Protein AF-A0A7W1KFV0-F1 (afdb_monomer)

Mean predicted aligned error: 4.57 Å

Solvent-accessible surface area (backbone atoms only — not comparable to full-atom values): 12773 Å² total; per-residue (Å²): 132,58,78,68,58,55,56,50,50,41,71,69,62,68,47,49,67,79,61,57,70,54,29,58,52,18,32,40,39,38,34,25,39,32,82,87,32,45,61,68,61,22,51,53,50,40,34,71,77,36,58,81,49,36,38,70,39,50,28,40,26,46,50,79,77,56,94,90,61,50,75,66,72,55,35,35,69,43,59,59,68,60,53,49,52,38,55,78,66,47,59,37,58,44,63,46,75,44,96,82,79,30,37,39,32,36,44,58,86,39,50,43,58,86,28,35,19,33,37,80,43,66,47,91,50,48,69,65,56,68,72,46,61,49,57,39,77,44,39,34,37,37,26,45,78,40,54,65,59,51,46,58,50,42,74,77,64,48,88,42,76,66,53,42,53,52,41,51,51,45,28,45,46,17,41,55,54,44,73,74,36,91,75,49,42,38,37,41,35,83,42,54,69,57,30,35,52,33,52,54,33,44,75,70,77,36,77,38,97,53,28,69,59,20,46,51,43,40,51,54,34,42,51,54,52,53,54,50,51,59,51,62,56,61,79,74,109

Sequence (237 aa):
MGKLGQQEDLVLYEPPQSILEALPKVRLRALVGPSGSGKSTIIDILQKKWPTKYAQVVGDTTRRPRKGEVDGATYNFRAEEEMIHDLHARRFLQVVPGSMGNFYATRPEQYPANKFAIMAIQARVMEKFQKLRFKDIKWLLIVPCSDKDWLRWQESNAQSVQDRKEREAEAIDSYARSLSNPNTYYILNDTPENAARRIVQVDSNRRPDNEILAKQTAICNLEALKARLALTHRDNE

Foldseek 3Di:
DDLVVLVVLLVPQDADVVLLVCQLLFAEEEEAAFDVLCQLVLLVVLCVVCVQAEFEFAKEKCDDDFPPDDAPSRYHNDHPVVVVVCSVVRQFNHKAQDPVRMIMTTGSVSTDSRHHHYHYDQLVCVVVVVPRNHNHYAAEYRFEPALVVVVVVCVVGQPDPVSSVVSLVSRLSRLVSLLVDPRYAFFYPPDSNLSSVQVVCVVVVHHRPCRVVSNVRSVNSNVVSVVVVVVVVVVVD

Nearest PDB structures (foldseek):
  1z6g-assembly1_A  TM=7.716E-01  e=4.834E-11  Plasmodium falciparum 3D7
  7s5e-assembly3_E  TM=8.233E-01  e=1.707E-10  Stenotrophomonas maltophilia K279a
  7s5e-assembly3_G  TM=8.131E-01  e=1.763E-09  Stenotrophomonas maltophilia K279a
  2f3t-assembly1_B  TM=6.616E-01  e=1.707E-10  Escherichia coli
  3ney-assembly2_B  TM=6.597E-01  e=3.013E-10  Homo sapiens

Secondary structure (DSSP, 8-state):
--HHHHHHHHHH----HHHHTTGGG-EEEEEES-TTSSHHHHHHHHHHH-TTTEEE--EEESSPPPTT--BTTTEEE--HHHHHHHHHTT--SEEEE-TTS-EEEE-GGGS-SSSEEEEE--GGGHHHHHHS--SEEEEEEEEES-HHHHHHHHHHH--SHHHHHHHHHHHHHHHHHHHH-TTEEEEEESSHHHHHHHHHHHHTTPPPTTHHHHHHHHHHHHHHHHHHHHHHHHTT-

Radius of gyration: 17.9 Å; Cα contacts (8 Å, |Δi|>4): 382; chains: 1; bounding box: 48×33×47 Å

pLDDT: mean 91.67, std 9.0, range [43.28, 98.5]

Structure (mmCIF, N/CA/C/O backbone):
data_AF-A0A7W1KFV0-F1
#
_entry.id   AF-A0A7W1KFV0-F1
#
loop_
_atom_site.group_PDB
_atom_site.id
_atom_site.type_symbol
_atom_site.label_atom_id
_atom_site.label_alt_id
_atom_site.label_comp_id
_atom_site.label_asym_id
_atom_site.label_entity_id
_atom_site.label_seq_id
_atom_site.pdbx_PDB_ins_code
_atom_site.Cartn_x
_atom_site.Cartn_y
_atom_site.Cartn_z
_atom_site.occupancy
_atom_site.B_iso_or_equiv
_atom_site.auth_seq_id
_atom_site.auth_comp_id
_atom_site.auth_asym_id
_atom_site.auth_atom_id
_atom_site.pdbx_PDB_model_num
ATOM 1 N N . MET A 1 1 ? 25.159 -4.102 -20.753 1.00 48.59 1 MET A N 1
ATOM 2 C CA . MET A 1 1 ? 25.021 -2.964 -19.818 1.00 48.59 1 MET A CA 1
ATOM 3 C C . MET A 1 1 ? 25.378 -3.441 -18.421 1.00 48.59 1 MET A C 1
ATOM 5 O O . MET A 1 1 ? 24.904 -4.499 -18.034 1.00 48.59 1 MET A O 1
ATOM 9 N N . GLY A 1 2 ? 26.268 -2.742 -17.711 1.00 57.59 2 GLY A N 1
ATOM 10 C CA . GLY A 1 2 ? 26.613 -3.081 -16.322 1.00 57.59 2 GLY A CA 1
ATOM 11 C C . GLY A 1 2 ? 25.516 -2.675 -15.328 1.00 57.59 2 GLY A C 1
ATOM 12 O O . GLY A 1 2 ? 24.599 -1.940 -15.692 1.00 57.59 2 GLY A O 1
ATOM 13 N N . LYS A 1 3 ? 25.646 -3.105 -14.063 1.00 61.84 3 LYS A N 1
ATOM 14 C CA . LYS A 1 3 ? 24.686 -2.815 -12.975 1.00 61.84 3 LYS A CA 1
ATOM 15 C C . LYS A 1 3 ? 24.407 -1.319 -12.753 1.00 61.84 3 LYS A C 1
ATOM 17 O O . LYS A 1 3 ? 23.300 -0.975 -12.361 1.00 61.84 3 LYS A O 1
ATOM 22 N N . LEU A 1 4 ? 25.375 -0.432 -13.025 1.00 59.06 4 LEU A N 1
ATOM 23 C CA . LEU A 1 4 ? 25.174 1.022 -12.909 1.00 59.06 4 LEU A CA 1
ATOM 24 C C . LEU A 1 4 ? 24.150 1.558 -13.922 1.00 59.06 4 LEU A C 1
ATOM 26 O O . LEU A 1 4 ? 23.249 2.291 -13.534 1.00 59.06 4 LEU A O 1
ATOM 30 N N . GLY A 1 5 ? 24.246 1.148 -15.193 1.00 64.31 5 GLY A N 1
ATOM 31 C CA . GLY A 1 5 ? 23.322 1.611 -16.239 1.00 64.31 5 GLY A CA 1
ATOM 32 C C . GLY A 1 5 ? 21.884 1.155 -15.985 1.00 64.31 5 GLY A C 1
ATOM 33 O O . GLY A 1 5 ? 20.950 1.926 -16.151 1.00 64.31 5 GLY A O 1
ATOM 34 N N . GLN A 1 6 ? 21.712 -0.059 -15.453 1.00 70.19 6 GLN A N 1
ATOM 35 C CA . GLN A 1 6 ? 20.396 -0.558 -15.042 1.00 70.19 6 GLN A CA 1
ATOM 36 C C . GLN A 1 6 ? 19.777 0.298 -13.930 1.00 70.19 6 GLN A C 1
ATOM 38 O O . GLN A 1 6 ? 18.573 0.536 -13.925 1.00 70.19 6 GLN A O 1
ATOM 43 N N . GLN A 1 7 ? 20.579 0.770 -12.973 1.00 74.94 7 GLN A N 1
ATOM 44 C CA . GLN A 1 7 ? 20.076 1.576 -11.864 1.00 74.94 7 GLN A CA 1
ATOM 45 C C . GLN A 1 7 ? 19.624 2.969 -12.324 1.00 74.94 7 GLN A C 1
ATOM 47 O O . GLN A 1 7 ? 18.603 3.465 -11.845 1.00 74.94 7 GLN A O 1
ATOM 52 N N . GLU A 1 8 ? 20.340 3.564 -13.281 1.00 82.00 8 GLU A N 1
ATOM 53 C CA . GLU A 1 8 ? 19.931 4.807 -13.942 1.00 82.00 8 GLU A CA 1
ATOM 54 C C . GLU A 1 8 ? 18.631 4.620 -14.733 1.00 82.00 8 GLU A C 1
ATOM 56 O O . GLU A 1 8 ? 17.698 5.404 -14.550 1.00 82.00 8 GLU A O 1
ATOM 61 N N . ASP A 1 9 ? 18.512 3.541 -15.513 1.00 85.25 9 ASP A N 1
ATOM 62 C CA . ASP A 1 9 ? 17.305 3.237 -16.295 1.00 85.25 9 ASP A CA 1
ATOM 63 C C . ASP A 1 9 ? 16.051 3.128 -15.409 1.00 85.25 9 ASP A C 1
ATOM 65 O O . ASP A 1 9 ? 14.981 3.624 -15.766 1.00 85.25 9 ASP A O 1
ATOM 69 N N . LEU A 1 10 ? 16.164 2.530 -14.216 1.00 85.62 10 LEU A N 1
ATOM 70 C CA . LEU A 1 10 ? 15.049 2.431 -13.263 1.00 85.62 10 LEU A CA 1
ATOM 71 C C . LEU A 1 10 ? 14.603 3.801 -12.725 1.00 85.62 10 LEU A C 1
ATOM 73 O O . LEU A 1 10 ? 13.412 4.012 -12.471 1.00 85.62 10 LEU A O 1
ATOM 77 N N . VAL A 1 11 ? 15.549 4.715 -12.500 1.00 84.00 11 VAL A N 1
ATOM 78 C CA . VAL A 1 11 ? 15.282 6.057 -11.957 1.00 84.00 11 VAL A CA 1
ATOM 79 C C . VAL A 1 11 ? 14.692 6.965 -13.031 1.00 84.00 11 VAL A C 1
ATOM 81 O O . VAL A 1 11 ? 13.728 7.684 -12.759 1.00 84.00 11 VAL A O 1
ATOM 84 N N . LEU A 1 12 ? 15.236 6.888 -14.245 1.00 88.38 12 LEU A N 1
ATOM 85 C CA . LEU A 1 12 ? 14.837 7.686 -15.403 1.00 88.38 12 LEU A CA 1
ATOM 86 C C . LEU A 1 12 ? 13.616 7.121 -16.137 1.00 88.38 12 LEU A C 1
ATOM 88 O O . LEU A 1 12 ? 13.142 7.730 -17.093 1.00 88.38 12 LEU A O 1
ATOM 92 N N . TYR A 1 13 ? 13.092 5.970 -15.707 1.00 91.50 13 TYR A N 1
ATOM 93 C CA . TYR A 1 13 ? 11.951 5.343 -16.358 1.00 91.50 13 TYR A CA 1
ATOM 94 C C . TYR A 1 13 ? 10.718 6.257 -16.385 1.00 91.50 13 TYR A C 1
ATOM 96 O O . TYR A 1 13 ? 10.123 6.569 -15.340 1.00 91.50 13 TYR A O 1
ATOM 104 N N . GLU A 1 14 ? 10.274 6.561 -17.604 1.00 91.25 14 GLU A N 1
ATOM 105 C CA . GLU A 1 14 ? 9.012 7.226 -17.900 1.00 91.25 14 GLU A CA 1
ATOM 106 C C . GLU A 1 14 ? 8.101 6.305 -18.727 1.00 91.25 14 GLU A C 1
ATOM 108 O O . GLU A 1 14 ? 8.522 5.785 -19.770 1.00 91.25 14 GLU A O 1
ATOM 113 N N . PRO A 1 15 ? 6.848 6.083 -18.288 1.00 93.06 15 PRO A N 1
ATOM 114 C CA . PRO A 1 15 ? 5.895 5.309 -19.066 1.00 93.06 15 PRO A CA 1
ATOM 115 C C . PRO A 1 15 ? 5.531 6.043 -20.372 1.00 93.06 15 PRO A C 1
ATOM 117 O O . PRO A 1 15 ? 5.484 7.275 -20.400 1.00 93.06 15 PRO A O 1
ATOM 120 N N . PRO A 1 16 ? 5.206 5.314 -21.452 1.00 94.62 16 PRO A N 1
ATOM 121 C CA . PRO A 1 16 ? 4.674 5.894 -22.679 1.00 94.62 16 PRO A CA 1
ATOM 122 C C . PRO A 1 16 ? 3.421 6.739 -22.425 1.00 94.62 16 PRO A C 1
ATOM 124 O O . PRO A 1 16 ? 2.577 6.391 -21.595 1.00 94.62 16 PRO A O 1
ATOM 127 N N . GLN A 1 17 ? 3.244 7.798 -23.216 1.00 93.69 17 GLN A N 1
ATOM 128 C CA . GLN A 1 17 ? 2.082 8.686 -23.116 1.00 93.69 17 GLN A CA 1
ATOM 129 C C . GLN A 1 17 ? 0.745 7.933 -23.241 1.00 93.69 17 GLN A C 1
ATOM 131 O O . GLN A 1 17 ? -0.195 8.229 -22.507 1.00 93.69 17 GLN A O 1
ATOM 136 N N . SER A 1 18 ? 0.680 6.902 -24.087 1.00 92.94 18 SER A N 1
ATOM 137 C CA . SER A 1 18 ? -0.508 6.050 -24.251 1.00 92.94 18 SER A CA 1
ATOM 138 C C . SER A 1 18 ? -0.938 5.344 -22.958 1.00 92.94 18 SER A C 1
ATOM 140 O O . SER A 1 18 ? -2.130 5.155 -22.723 1.00 92.94 18 SER A O 1
ATOM 142 N N . ILE A 1 19 ? 0.012 4.987 -22.086 1.00 93.38 19 ILE A N 1
ATOM 143 C CA . ILE A 1 19 ? -0.278 4.433 -20.758 1.00 93.38 19 ILE A CA 1
ATOM 144 C C . ILE A 1 19 ? -0.818 5.530 -19.829 1.00 93.38 19 ILE A C 1
ATOM 146 O O . ILE A 1 19 ? -1.778 5.306 -19.087 1.00 93.38 19 ILE A O 1
ATOM 150 N N . LEU A 1 20 ? -0.239 6.731 -19.889 1.00 93.88 20 LEU A N 1
ATOM 151 C CA . LEU A 1 20 ? -0.645 7.866 -19.056 1.00 93.88 20 LEU A CA 1
ATOM 152 C C . LEU A 1 20 ? -2.055 8.379 -19.388 1.00 93.88 20 LEU A C 1
ATOM 154 O O . LEU A 1 20 ? -2.781 8.800 -18.487 1.00 93.88 20 LEU A O 1
ATOM 158 N N . GLU A 1 21 ? -2.476 8.300 -20.650 1.00 93.75 21 GLU A N 1
ATOM 159 C CA . GLU A 1 21 ? -3.799 8.735 -21.125 1.00 93.75 21 GLU A CA 1
ATOM 160 C C . GLU A 1 21 ? -4.973 7.933 -20.541 1.00 93.75 21 GLU A C 1
ATOM 162 O O . GLU A 1 21 ? -6.108 8.417 -20.517 1.00 93.75 21 GLU A O 1
ATOM 167 N N . ALA A 1 22 ? -4.723 6.730 -20.018 1.00 91.69 22 ALA A N 1
ATOM 168 C CA . ALA A 1 22 ? -5.745 5.928 -19.349 1.00 91.69 22 ALA A CA 1
ATOM 169 C C . ALA A 1 22 ? -6.015 6.386 -17.901 1.00 91.69 22 ALA A C 1
ATOM 171 O O . ALA A 1 22 ? -7.134 6.232 -17.396 1.00 91.69 22 ALA A O 1
ATOM 172 N N . LEU A 1 23 ? -5.021 6.982 -17.230 1.00 95.06 23 LEU A N 1
ATOM 173 C CA . LEU A 1 23 ? -5.079 7.317 -15.801 1.00 95.06 23 LEU A CA 1
ATOM 174 C C . LEU A 1 23 ? -6.190 8.305 -15.410 1.00 95.06 23 LEU A C 1
ATOM 176 O O . LEU A 1 23 ? -6.788 8.095 -14.350 1.00 95.06 23 LEU A O 1
ATOM 180 N N . PRO A 1 24 ? -6.576 9.299 -16.238 1.00 96.94 24 PRO A N 1
ATOM 181 C CA . PRO A 1 24 ? -7.699 10.188 -15.932 1.00 96.94 24 PRO A CA 1
ATOM 182 C C . PRO A 1 24 ? -9.054 9.483 -15.762 1.00 96.94 24 PRO A C 1
ATOM 184 O O . PRO A 1 24 ? -10.029 10.108 -15.343 1.00 96.94 24 PRO A O 1
ATOM 187 N N . LYS A 1 25 ? -9.147 8.182 -16.074 1.00 95.69 25 LYS A N 1
ATOM 188 C CA . LYS A 1 25 ? -10.333 7.343 -15.833 1.00 95.69 25 LYS A CA 1
ATOM 189 C C . LYS A 1 25 ? -10.196 6.447 -14.595 1.00 95.69 25 LYS A C 1
ATOM 191 O O . LYS A 1 25 ? -11.194 5.894 -14.138 1.00 95.69 25 LYS A O 1
ATOM 196 N N . VAL A 1 26 ? -8.995 6.319 -14.036 1.00 97.44 26 VAL A N 1
ATOM 197 C CA . VAL A 1 26 ? -8.657 5.392 -12.949 1.00 97.44 26 VAL A CA 1
ATOM 198 C C . VAL A 1 26 ? -8.796 6.067 -11.590 1.00 97.44 26 VAL A C 1
ATOM 200 O O . VAL A 1 26 ? -8.292 7.168 -11.371 1.00 97.44 26 VAL A O 1
ATOM 203 N N . ARG A 1 27 ? -9.433 5.369 -10.645 1.00 97.94 27 ARG A N 1
ATOM 204 C CA . ARG A 1 27 ? -9.515 5.775 -9.236 1.00 97.94 27 ARG A CA 1
ATOM 205 C C . ARG A 1 27 ? -8.636 4.852 -8.396 1.00 97.94 27 ARG A C 1
ATOM 207 O O . ARG A 1 27 ? -8.904 3.653 -8.343 1.00 97.94 27 ARG A O 1
ATOM 214 N N . LEU A 1 28 ? -7.615 5.403 -7.748 1.00 97.81 28 LEU A N 1
ATOM 215 C CA . LEU A 1 28 ? -6.614 4.668 -6.979 1.00 97.81 28 LEU A CA 1
ATOM 216 C C . LEU A 1 28 ? -6.852 4.799 -5.468 1.00 97.81 28 LEU A C 1
ATOM 218 O O . LEU A 1 28 ? -7.128 5.884 -4.946 1.00 97.81 28 LEU A O 1
ATOM 222 N N . ARG A 1 29 ? -6.723 3.678 -4.761 1.00 98.25 29 ARG A N 1
ATOM 223 C CA . ARG A 1 29 ? -6.695 3.547 -3.301 1.00 98.25 29 ARG A CA 1
ATOM 224 C C . ARG A 1 29 ? -5.327 3.028 -2.898 1.00 98.25 29 ARG A C 1
ATOM 226 O O . ARG A 1 29 ? -5.033 1.842 -3.026 1.00 98.25 29 ARG A O 1
ATOM 233 N N . ALA A 1 30 ? -4.483 3.952 -2.465 1.00 97.50 30 ALA A N 1
ATOM 234 C CA . ALA A 1 30 ? -3.100 3.688 -2.121 1.00 97.50 30 ALA A CA 1
ATOM 235 C C . ALA A 1 30 ? -2.982 3.456 -0.614 1.00 97.50 30 ALA A C 1
ATOM 237 O O . ALA A 1 30 ? -3.041 4.404 0.170 1.00 97.50 30 ALA A O 1
ATOM 238 N N . LEU A 1 31 ? -2.831 2.196 -0.210 1.00 98.25 31 LEU A N 1
ATOM 239 C CA . LEU A 1 31 ? -2.631 1.817 1.183 1.00 98.25 31 LEU A CA 1
ATOM 240 C C . LEU A 1 31 ? -1.156 1.985 1.538 1.00 98.25 31 LEU A C 1
ATOM 242 O O . LEU A 1 31 ? -0.293 1.291 1.005 1.00 98.25 31 LEU A O 1
ATOM 246 N N . VAL A 1 32 ? -0.881 2.886 2.469 1.00 97.50 32 VAL A N 1
ATOM 247 C CA . VAL A 1 32 ? 0.455 3.192 2.990 1.00 97.50 32 VAL A CA 1
ATOM 248 C C . VAL A 1 32 ? 0.516 2.736 4.445 1.00 97.50 32 VAL A C 1
ATOM 250 O O . VAL A 1 32 ? -0.511 2.601 5.103 1.00 97.50 32 VAL A O 1
ATOM 253 N N . GLY A 1 33 ? 1.700 2.448 4.970 1.00 95.94 33 GLY A N 1
ATOM 254 C CA . GLY A 1 33 ? 1.878 2.086 6.375 1.00 95.94 33 GLY A CA 1
ATOM 255 C C . GLY A 1 33 ? 2.941 1.013 6.560 1.00 95.94 33 GLY A C 1
ATOM 256 O O . GLY A 1 33 ? 3.383 0.424 5.572 1.00 95.94 33 GLY A O 1
ATOM 257 N N . PRO A 1 34 ? 3.308 0.698 7.809 1.00 93.81 34 PRO A N 1
ATOM 258 C CA . PRO A 1 34 ? 4.338 -0.291 8.108 1.00 93.81 34 PRO A CA 1
ATOM 259 C C . PR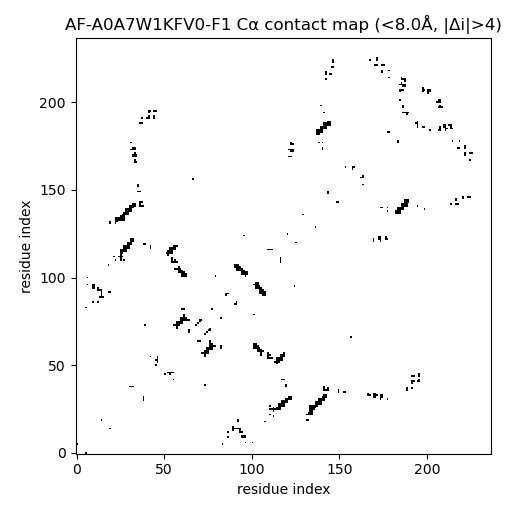O A 1 34 ? 4.070 -1.662 7.474 1.00 93.81 34 PRO A C 1
ATOM 261 O O . PRO A 1 34 ? 2.924 -2.115 7.373 1.00 93.81 34 PRO A O 1
ATOM 264 N N . SER A 1 35 ? 5.122 -2.374 7.075 1.00 89.25 35 SER A N 1
ATOM 265 C CA . SER A 1 35 ? 5.043 -3.819 6.820 1.00 89.25 35 SER A CA 1
ATOM 266 C C . SER A 1 35 ? 4.359 -4.529 7.996 1.00 89.25 35 SER A C 1
ATOM 268 O O . SER A 1 35 ? 4.733 -4.283 9.131 1.00 89.25 35 SER A O 1
ATOM 270 N N . GLY A 1 36 ? 3.361 -5.384 7.760 1.00 89.12 36 GLY A N 1
ATOM 271 C CA . GLY A 1 36 ? 2.622 -6.040 8.852 1.00 89.12 36 GLY A CA 1
ATOM 272 C C . GLY A 1 36 ? 1.474 -5.227 9.462 1.00 89.12 36 GLY A C 1
ATOM 273 O O . GLY A 1 36 ? 0.775 -5.735 10.327 1.00 89.12 36 GLY A O 1
ATOM 274 N N . SER A 1 37 ? 1.187 -4.012 8.976 1.00 93.94 37 SER A N 1
ATOM 275 C CA . SER A 1 37 ? 0.031 -3.227 9.448 1.00 93.94 37 SER A CA 1
ATOM 276 C C . SER A 1 37 ? -1.341 -3.767 9.012 1.00 93.94 37 SER A C 1
ATOM 278 O O . SER A 1 37 ? -2.359 -3.184 9.369 1.00 93.94 37 SER A O 1
ATOM 280 N N . GLY A 1 38 ? -1.394 -4.863 8.243 1.00 93.69 38 GLY A N 1
ATOM 281 C CA . GLY A 1 38 ? -2.634 -5.501 7.775 1.00 93.69 38 GLY A CA 1
ATOM 282 C C . GLY A 1 38 ? -3.104 -5.100 6.372 1.00 93.69 38 GLY A C 1
ATOM 283 O O . GLY A 1 38 ? -4.177 -5.524 5.956 1.00 93.69 38 GLY A O 1
ATOM 284 N N . LYS A 1 39 ? -2.309 -4.329 5.611 1.00 95.62 39 LYS A N 1
ATOM 285 C CA . LYS A 1 39 ? -2.667 -3.848 4.257 1.00 95.62 39 LYS A CA 1
ATOM 286 C C . LYS A 1 39 ? -3.187 -4.958 3.332 1.00 95.62 39 LYS A C 1
ATOM 288 O O . LYS A 1 39 ? -4.280 -4.822 2.797 1.00 95.62 39 LYS A O 1
ATOM 293 N N . SER A 1 40 ? -2.440 -6.054 3.169 1.00 93.38 40 SER A N 1
ATOM 294 C CA . SER A 1 40 ? -2.832 -7.160 2.278 1.00 93.38 40 SER A CA 1
ATOM 295 C C . SER A 1 40 ? -4.117 -7.850 2.739 1.00 93.38 40 SER A C 1
ATOM 297 O O . SER A 1 40 ? -4.991 -8.117 1.923 1.00 93.38 40 SER A O 1
ATOM 299 N N . THR A 1 41 ? -4.280 -8.062 4.048 1.00 95.38 41 THR A N 1
ATOM 30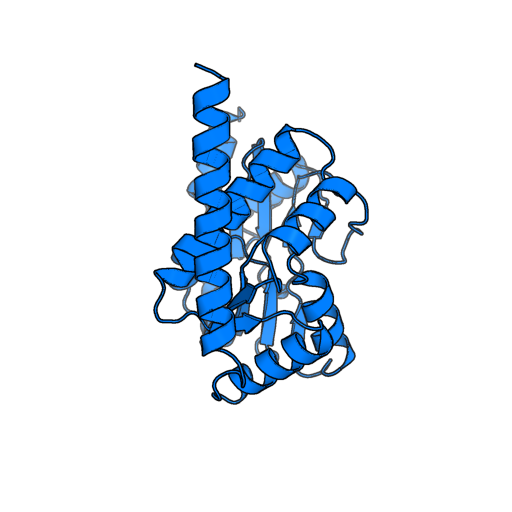0 C CA . THR A 1 41 ? -5.507 -8.631 4.627 1.00 95.38 41 THR A CA 1
ATOM 301 C C . THR A 1 41 ? -6.722 -7.744 4.357 1.00 95.38 41 THR A C 1
ATOM 303 O O . THR A 1 41 ? -7.780 -8.231 3.975 1.00 95.38 41 THR A O 1
ATOM 306 N N . ILE A 1 42 ? -6.575 -6.426 4.509 1.00 98.00 42 ILE A N 1
ATOM 307 C CA . ILE A 1 42 ? -7.650 -5.466 4.238 1.00 98.00 42 ILE A CA 1
ATOM 308 C C . ILE A 1 42 ? -8.020 -5.465 2.747 1.00 98.00 42 ILE A C 1
ATOM 310 O O . ILE A 1 42 ? -9.204 -5.434 2.417 1.00 98.00 42 ILE A O 1
ATOM 314 N N . ILE A 1 43 ? -7.029 -5.526 1.850 1.00 97.69 43 ILE A N 1
ATOM 315 C CA . ILE A 1 43 ? -7.258 -5.626 0.400 1.00 97.69 43 ILE A CA 1
ATOM 316 C C . ILE A 1 43 ? -8.049 -6.894 0.063 1.00 97.69 43 ILE A C 1
ATOM 318 O O . ILE A 1 43 ? -9.067 -6.800 -0.624 1.00 97.69 43 ILE A O 1
ATOM 322 N N . ASP A 1 44 ? -7.642 -8.044 0.602 1.00 96.44 44 ASP A N 1
ATOM 323 C CA . ASP A 1 44 ? -8.330 -9.324 0.406 1.00 96.44 44 ASP A CA 1
ATOM 324 C C . ASP A 1 44 ? -9.794 -9.262 0.881 1.00 96.44 44 ASP A C 1
ATOM 326 O O . ASP A 1 44 ? -10.715 -9.645 0.155 1.00 96.44 44 ASP A O 1
ATOM 330 N N . ILE A 1 45 ? -10.047 -8.676 2.058 1.00 98.25 45 ILE A N 1
ATOM 331 C CA . ILE A 1 45 ? -11.410 -8.461 2.569 1.00 98.25 45 ILE A CA 1
ATOM 332 C C . ILE A 1 45 ? -12.225 -7.569 1.629 1.00 98.25 45 ILE A C 1
ATOM 334 O O . ILE A 1 45 ? -13.386 -7.879 1.344 1.00 98.25 45 ILE A O 1
ATOM 338 N N . LEU A 1 46 ? -11.649 -6.463 1.150 1.00 98.31 46 LEU A N 1
ATOM 339 C CA . LEU A 1 46 ? -12.335 -5.533 0.251 1.00 98.31 46 LEU A CA 1
ATOM 340 C C . LEU A 1 46 ? -12.710 -6.207 -1.072 1.00 98.31 46 LEU A C 1
ATOM 342 O O . LEU A 1 46 ? -13.837 -6.041 -1.544 1.00 98.31 46 LEU A O 1
ATOM 346 N N . GLN A 1 47 ? -11.806 -7.006 -1.641 1.00 96.88 47 GLN A N 1
ATOM 347 C CA . GLN A 1 47 ? -12.071 -7.756 -2.866 1.00 96.88 47 GLN A CA 1
ATOM 348 C C . GLN A 1 47 ? -13.125 -8.843 -2.668 1.00 96.88 47 GLN A C 1
ATOM 350 O O . GLN A 1 47 ? -14.017 -8.972 -3.502 1.00 96.88 47 GLN A O 1
ATOM 355 N N . LYS A 1 48 ? -13.073 -9.591 -1.561 1.00 97.38 48 LYS A N 1
ATOM 356 C CA . LYS A 1 48 ? -14.053 -10.646 -1.268 1.00 97.38 48 LYS A CA 1
ATOM 357 C C . LYS A 1 48 ? -15.448 -10.089 -0.996 1.00 97.38 48 LYS A C 1
ATOM 359 O O . LYS A 1 48 ? -16.430 -10.628 -1.496 1.00 97.38 48 LYS A O 1
ATOM 364 N N . LYS A 1 49 ? -15.556 -9.006 -0.218 1.00 98.06 49 LYS A N 1
ATOM 365 C CA . LYS A 1 49 ? -16.855 -8.419 0.157 1.00 98.06 49 LYS A CA 1
ATOM 366 C C . LYS A 1 49 ? -17.461 -7.534 -0.928 1.00 98.06 49 LYS A C 1
ATOM 368 O O . LYS A 1 49 ? -18.682 -7.464 -1.036 1.00 98.06 49 LYS A O 1
ATOM 373 N N . TRP A 1 50 ? -16.635 -6.857 -1.725 1.00 97.50 50 TRP A N 1
ATOM 374 C CA . TRP A 1 50 ? -17.094 -5.966 -2.793 1.00 97.50 50 TRP A CA 1
ATOM 375 C C . TRP A 1 50 ? -16.336 -6.216 -4.112 1.00 97.50 50 TRP A C 1
ATOM 377 O O . TRP A 1 50 ? -15.689 -5.303 -4.640 1.00 97.50 50 TRP A O 1
ATOM 387 N N . PRO A 1 51 ? -16.456 -7.423 -4.705 1.00 96.94 51 PRO A N 1
ATOM 388 C CA . PRO A 1 51 ? -15.683 -7.836 -5.885 1.00 96.94 51 PRO A CA 1
ATOM 389 C C . PRO A 1 51 ? -15.979 -7.001 -7.136 1.00 96.94 51 PRO A C 1
ATOM 391 O O . PRO A 1 51 ? -15.152 -6.895 -8.045 1.00 96.94 51 PRO A O 1
ATOM 394 N N . THR A 1 52 ? -17.152 -6.369 -7.199 1.00 97.06 52 THR A N 1
ATOM 395 C CA . THR A 1 52 ? -17.532 -5.454 -8.283 1.00 97.06 52 THR A CA 1
ATOM 396 C C . THR A 1 52 ? -16.981 -4.041 -8.093 1.00 97.06 52 THR A C 1
ATOM 398 O O . THR A 1 52 ? -16.948 -3.288 -9.061 1.00 97.06 52 THR A O 1
ATOM 401 N N . LYS A 1 53 ? -16.520 -3.676 -6.885 1.00 97.75 53 LYS A N 1
ATOM 402 C CA . LYS A 1 53 ? -16.008 -2.332 -6.566 1.00 97.75 53 LYS A CA 1
ATOM 403 C C . LYS A 1 53 ? -14.491 -2.243 -6.566 1.00 97.75 53 LYS A C 1
ATOM 405 O O . LYS A 1 53 ? -13.983 -1.210 -6.986 1.00 97.75 53 LYS A O 1
ATOM 410 N N . TYR A 1 54 ? -13.783 -3.276 -6.114 1.00 98.38 54 TYR A N 1
ATOM 411 C CA . TYR A 1 54 ? -12.324 -3.245 -5.979 1.00 98.38 54 TYR A CA 1
ATOM 412 C C . TYR A 1 54 ? -11.636 -4.196 -6.951 1.00 98.38 54 TYR A C 1
ATOM 414 O O . TYR A 1 54 ? -12.114 -5.297 -7.226 1.00 98.38 54 TYR A O 1
ATOM 422 N N . ALA A 1 55 ? -10.485 -3.762 -7.448 1.00 97.69 55 ALA A N 1
ATOM 423 C CA . ALA A 1 55 ? -9.522 -4.598 -8.142 1.00 97.69 55 ALA A CA 1
ATOM 424 C C . ALA A 1 55 ? -8.151 -4.326 -7.539 1.00 97.69 55 ALA A C 1
ATOM 426 O O . ALA A 1 55 ? -7.687 -3.185 -7.546 1.00 97.69 55 ALA A O 1
ATOM 427 N N . GLN A 1 56 ? -7.532 -5.359 -6.981 1.00 97.38 56 GLN A N 1
ATOM 428 C CA . GLN A 1 56 ? -6.171 -5.245 -6.504 1.00 97.38 56 GLN A CA 1
ATOM 429 C C . GLN A 1 56 ? -5.231 -5.038 -7.689 1.00 97.38 56 GLN A C 1
ATOM 431 O O . GLN A 1 56 ? -5.314 -5.765 -8.676 1.00 97.38 56 GLN A O 1
ATOM 436 N N . VAL A 1 57 ? -4.335 -4.062 -7.569 1.00 97.25 57 VAL A N 1
ATOM 437 C CA . VAL A 1 57 ? -3.195 -3.937 -8.478 1.00 97.25 57 VAL A CA 1
ATOM 438 C C . VAL A 1 57 ? -2.154 -4.951 -8.020 1.00 97.25 57 VAL A C 1
ATOM 440 O O . VAL A 1 57 ? -1.601 -4.813 -6.924 1.00 97.25 57 VAL A O 1
ATOM 443 N N . VAL A 1 58 ? -1.895 -5.968 -8.836 1.00 95.81 58 VAL A N 1
ATOM 444 C CA . VAL A 1 58 ? -0.788 -6.900 -8.603 1.00 95.81 58 VAL A CA 1
ATOM 445 C C . VAL A 1 58 ? 0.471 -6.287 -9.211 1.00 95.81 58 VAL A C 1
ATOM 447 O O . VAL A 1 58 ? 0.481 -5.893 -10.376 1.00 95.81 58 VAL A O 1
ATOM 450 N N . GLY A 1 59 ? 1.515 -6.117 -8.400 1.00 95.69 59 GLY A N 1
ATOM 451 C CA . GLY A 1 59 ? 2.796 -5.593 -8.878 1.00 95.69 59 GLY A CA 1
ATOM 452 C C . GLY A 1 59 ? 3.695 -6.695 -9.430 1.00 95.69 59 GLY A C 1
ATOM 453 O O . GLY A 1 59 ? 3.470 -7.867 -9.172 1.00 95.69 59 GLY A O 1
ATOM 454 N N . ASP A 1 60 ? 4.775 -6.320 -10.098 1.00 96.56 60 ASP A N 1
ATOM 455 C CA . ASP A 1 60 ? 5.879 -7.220 -10.422 1.00 96.56 60 ASP A CA 1
ATOM 456 C C . ASP A 1 60 ? 7.092 -6.855 -9.553 1.00 96.56 60 ASP A C 1
ATOM 458 O O . ASP A 1 60 ? 7.324 -5.678 -9.252 1.00 96.56 60 ASP A O 1
ATOM 462 N N . THR A 1 61 ? 7.892 -7.838 -9.142 1.00 95.25 61 THR A N 1
ATOM 463 C CA . THR A 1 61 ? 9.165 -7.578 -8.461 1.00 95.25 61 THR A CA 1
ATOM 464 C C . THR A 1 61 ? 10.222 -8.626 -8.771 1.00 95.25 61 THR A C 1
ATOM 466 O O . THR A 1 61 ? 9.908 -9.798 -8.948 1.00 95.25 61 THR A O 1
ATOM 469 N N . THR A 1 62 ? 11.486 -8.200 -8.774 1.00 94.94 62 THR A N 1
ATOM 470 C CA . THR A 1 62 ? 12.656 -9.093 -8.854 1.00 94.94 62 THR A CA 1
ATOM 471 C C . THR A 1 62 ? 13.139 -9.571 -7.482 1.00 94.94 62 THR A C 1
ATOM 473 O O . THR A 1 62 ? 14.060 -10.380 -7.378 1.00 94.94 62 THR A O 1
ATOM 476 N N . ARG A 1 63 ? 12.537 -9.073 -6.389 1.00 92.00 63 ARG A N 1
ATOM 477 C CA . ARG A 1 63 ? 12.840 -9.558 -5.036 1.00 92.00 63 ARG A CA 1
ATOM 478 C C . ARG A 1 63 ? 12.371 -11.005 -4.910 1.00 92.00 63 ARG A C 1
ATOM 480 O O . ARG A 1 63 ? 11.314 -11.355 -5.411 1.00 92.00 63 ARG A O 1
ATOM 487 N N . ARG A 1 64 ? 13.083 -11.824 -4.139 1.00 90.38 64 ARG A N 1
ATOM 488 C CA . ARG A 1 64 ? 12.566 -13.138 -3.726 1.00 90.38 64 ARG A CA 1
ATOM 489 C C . ARG A 1 64 ? 11.340 -12.991 -2.808 1.00 90.38 64 ARG A C 1
ATOM 491 O O . ARG A 1 64 ? 11.328 -12.064 -1.990 1.00 90.38 64 ARG A O 1
ATOM 498 N N . PRO A 1 65 ? 10.350 -13.896 -2.875 1.00 90.50 65 PRO A N 1
ATOM 499 C CA . PRO A 1 65 ? 9.217 -13.885 -1.952 1.00 90.50 65 PRO A CA 1
ATOM 500 C C . PRO A 1 65 ? 9.685 -14.003 -0.495 1.00 90.50 65 PRO A C 1
ATOM 502 O O . PRO A 1 65 ? 10.579 -14.787 -0.171 1.00 90.50 65 PRO A O 1
ATOM 505 N N . ARG A 1 66 ? 9.081 -13.210 0.396 1.00 85.94 66 ARG A N 1
ATOM 506 C CA . ARG A 1 66 ? 9.215 -13.359 1.854 1.00 85.94 66 ARG A CA 1
ATOM 507 C C . ARG A 1 66 ? 8.388 -14.557 2.317 1.00 85.94 66 ARG A C 1
ATOM 509 O O . ARG A 1 66 ? 7.476 -15.009 1.625 1.00 85.94 66 ARG A O 1
ATOM 516 N N . LYS A 1 67 ? 8.671 -15.053 3.524 1.00 82.88 67 LYS A N 1
ATOM 517 C CA . LYS A 1 67 ? 7.903 -16.149 4.136 1.00 82.88 67 LYS A CA 1
ATOM 518 C C . LYS A 1 67 ? 6.401 -15.819 4.144 1.00 82.88 67 LYS A C 1
ATOM 520 O O . LYS A 1 67 ? 5.999 -14.805 4.706 1.00 82.88 67 LYS A O 1
ATOM 525 N N . GLY A 1 68 ? 5.595 -16.690 3.537 1.00 83.75 68 GLY A N 1
ATOM 526 C CA . GLY A 1 68 ? 4.138 -16.547 3.452 1.00 83.75 68 GLY A CA 1
ATOM 527 C C . GLY A 1 68 ? 3.625 -15.690 2.288 1.00 83.75 68 GLY A C 1
ATOM 528 O O . GLY A 1 68 ? 2.414 -15.630 2.096 1.00 83.75 68 GLY A O 1
ATOM 529 N N . GLU A 1 69 ? 4.498 -15.051 1.499 1.00 86.88 69 GLU A N 1
ATOM 530 C CA . GLU A 1 69 ? 4.083 -14.436 0.233 1.00 86.88 69 GLU A CA 1
ATOM 531 C C . GLU A 1 69 ? 3.823 -15.528 -0.816 1.00 86.88 69 GLU A C 1
ATOM 533 O O . GLU A 1 69 ? 4.577 -16.495 -0.926 1.00 86.88 69 GLU A O 1
ATOM 538 N N . VAL A 1 70 ? 2.749 -15.358 -1.587 1.00 91.31 70 VAL A N 1
ATOM 539 C CA . VAL A 1 70 ? 2.349 -16.260 -2.674 1.00 91.31 70 VAL A CA 1
ATOM 540 C C . VAL A 1 70 ? 2.455 -15.501 -3.992 1.00 91.31 70 VAL A C 1
ATOM 542 O O . VAL A 1 70 ? 2.034 -14.343 -4.074 1.00 91.31 70 VAL A O 1
ATOM 545 N N . ASP A 1 71 ? 3.031 -16.146 -5.005 1.00 95.12 71 ASP A N 1
ATOM 546 C CA . ASP A 1 71 ? 3.157 -15.579 -6.347 1.00 95.12 71 ASP A CA 1
ATOM 547 C C . ASP A 1 71 ? 1.780 -15.268 -6.953 1.00 95.12 71 ASP A C 1
ATOM 549 O O . ASP A 1 71 ? 0.822 -16.022 -6.775 1.00 95.12 71 ASP A O 1
ATOM 553 N N . GLY A 1 72 ? 1.658 -14.104 -7.589 1.00 91.44 72 GLY A N 1
ATOM 554 C CA . GLY A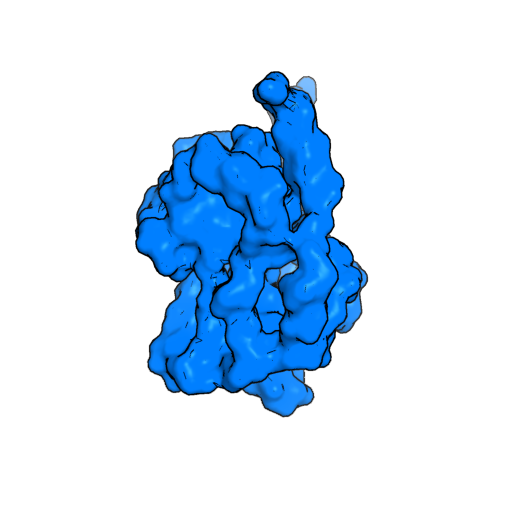 1 72 ? 0.404 -13.597 -8.153 1.00 91.44 72 GLY A CA 1
ATOM 555 C C . GLY A 1 72 ? -0.607 -13.058 -7.133 1.00 91.44 72 GLY A C 1
ATOM 556 O O . GLY A 1 72 ? -1.602 -12.454 -7.530 1.00 91.44 72 GLY A O 1
ATOM 557 N N . ALA A 1 73 ? -0.371 -13.208 -5.823 1.00 89.88 73 ALA A N 1
ATOM 558 C CA . ALA A 1 73 ? -1.308 -12.725 -4.805 1.00 89.88 73 ALA A CA 1
ATOM 559 C C . ALA A 1 73 ? -1.180 -11.217 -4.545 1.00 89.88 73 ALA A C 1
ATOM 561 O O . ALA A 1 73 ? -2.172 -10.503 -4.473 1.00 89.88 73 ALA A O 1
ATOM 562 N N . THR A 1 74 ? 0.040 -10.709 -4.356 1.00 89.75 74 THR A N 1
ATOM 563 C CA . THR A 1 74 ? 0.320 -9.257 -4.232 1.00 89.75 74 THR A CA 1
ATOM 564 C C . THR A 1 74 ? 1.385 -8.808 -5.216 1.00 89.75 74 THR A C 1
ATOM 566 O O . THR A 1 74 ? 1.298 -7.704 -5.758 1.00 89.75 74 THR A O 1
ATOM 569 N N . TYR A 1 75 ? 2.352 -9.686 -5.470 1.00 94.56 75 TYR A N 1
ATOM 570 C CA . TYR A 1 75 ? 3.374 -9.501 -6.477 1.00 94.56 75 TYR A CA 1
ATOM 571 C C . TYR A 1 75 ? 3.496 -10.754 -7.340 1.00 94.56 75 TYR A C 1
ATOM 573 O O . TYR A 1 75 ? 3.350 -11.861 -6.822 1.00 94.56 75 TYR A O 1
ATOM 581 N N . ASN A 1 76 ? 3.815 -10.563 -8.615 1.00 96.81 76 ASN A N 1
ATOM 582 C CA . ASN A 1 76 ? 4.464 -11.572 -9.435 1.00 96.81 76 ASN A CA 1
ATOM 583 C C . ASN A 1 76 ? 5.975 -11.485 -9.172 1.00 96.81 76 ASN A C 1
ATOM 585 O O . ASN A 1 76 ? 6.586 -10.424 -9.355 1.00 96.81 76 ASN A O 1
ATOM 589 N N . PHE A 1 77 ? 6.578 -12.578 -8.720 1.00 96.44 77 PHE A N 1
ATOM 590 C CA . PHE A 1 77 ? 8.007 -12.682 -8.442 1.00 96.44 77 PHE A CA 1
ATOM 591 C C . PHE A 1 77 ? 8.726 -13.150 -9.704 1.00 96.44 77 PHE A C 1
ATOM 593 O O . PHE A 1 77 ? 8.729 -14.332 -10.038 1.00 96.44 77 PHE A O 1
ATOM 600 N N . ARG A 1 78 ? 9.314 -12.201 -10.435 1.00 96.38 78 ARG A N 1
ATOM 601 C CA . ARG A 1 78 ? 9.823 -12.418 -11.793 1.00 96.38 78 ARG A CA 1
ATOM 602 C C . ARG A 1 78 ? 11.343 -12.408 -11.847 1.00 96.38 78 ARG A C 1
ATOM 604 O O . ARG A 1 78 ? 11.999 -11.745 -11.044 1.00 96.38 78 ARG A O 1
ATOM 611 N N . ALA A 1 79 ? 11.889 -13.118 -12.831 1.00 95.19 79 ALA A N 1
ATOM 612 C CA . ALA A 1 79 ? 13.313 -13.068 -13.133 1.00 95.19 79 ALA A CA 1
ATOM 613 C C . ALA A 1 79 ? 13.739 -11.638 -13.506 1.00 95.19 79 ALA A C 1
ATOM 615 O O . ALA A 1 79 ? 12.983 -10.882 -14.128 1.00 95.19 79 ALA A O 1
ATOM 616 N N . GLU A 1 80 ? 14.953 -11.261 -13.110 1.00 93.62 80 GLU A N 1
ATOM 617 C CA . GLU A 1 80 ? 15.471 -9.910 -13.320 1.00 93.62 80 GLU A CA 1
ATOM 618 C C . GLU A 1 80 ? 15.608 -9.589 -14.810 1.00 93.62 80 GLU A C 1
ATOM 620 O O . GLU A 1 80 ? 15.227 -8.506 -15.249 1.00 93.62 80 GLU A O 1
ATOM 625 N N . GLU A 1 81 ? 16.043 -10.564 -15.603 1.00 93.75 81 GLU A N 1
ATOM 626 C CA . GLU A 1 81 ? 16.239 -10.444 -17.044 1.00 93.75 81 GLU A CA 1
ATOM 627 C C . GLU A 1 81 ? 14.925 -10.133 -17.772 1.00 93.75 81 GLU A C 1
ATOM 629 O O . GLU A 1 81 ? 14.881 -9.258 -18.640 1.00 93.75 81 GLU A O 1
ATOM 634 N N . GLU A 1 82 ? 13.829 -10.792 -17.386 1.00 95.12 82 GLU A N 1
ATOM 635 C CA . GLU A 1 82 ? 12.505 -10.533 -17.958 1.00 95.12 82 GLU A CA 1
ATOM 636 C C . GLU A 1 82 ? 11.979 -9.145 -17.586 1.00 95.12 82 GLU A C 1
ATOM 638 O O . GLU A 1 82 ? 11.381 -8.447 -18.409 1.00 95.12 82 GLU A O 1
ATOM 643 N N . MET A 1 83 ? 12.197 -8.737 -16.336 1.00 95.62 83 MET A N 1
ATOM 644 C CA . MET A 1 83 ? 11.779 -7.427 -15.854 1.00 95.62 83 MET A CA 1
ATOM 645 C C . MET A 1 83 ? 12.568 -6.305 -16.533 1.00 95.62 83 MET A C 1
ATOM 647 O O . MET A 1 83 ? 11.986 -5.277 -16.871 1.00 95.62 83 MET A O 1
ATOM 651 N N . ILE A 1 84 ? 13.863 -6.503 -16.789 1.00 94.75 84 ILE A N 1
ATOM 652 C CA . ILE A 1 84 ? 14.699 -5.566 -17.551 1.00 94.75 84 ILE A CA 1
ATOM 653 C C . ILE A 1 84 ? 14.255 -5.506 -19.015 1.00 94.75 84 ILE A C 1
ATOM 655 O O . ILE A 1 84 ? 14.157 -4.422 -19.588 1.00 94.75 84 ILE A O 1
ATOM 659 N N . HIS A 1 85 ? 13.936 -6.647 -19.627 1.00 95.31 85 HIS A N 1
ATOM 660 C CA . HIS A 1 85 ? 13.385 -6.660 -20.979 1.00 95.31 85 HIS A CA 1
ATOM 661 C C . HIS A 1 85 ? 12.093 -5.824 -21.064 1.00 95.31 85 HIS A C 1
ATOM 663 O O . HIS A 1 85 ? 11.945 -4.983 -21.953 1.00 95.31 85 HIS A O 1
ATOM 669 N N . ASP A 1 86 ? 11.174 -5.996 -20.110 1.00 96.38 86 ASP A N 1
ATOM 670 C CA . ASP A 1 86 ? 9.926 -5.228 -20.050 1.00 96.38 86 ASP A CA 1
ATOM 671 C C . ASP A 1 86 ? 10.139 -3.740 -19.723 1.00 96.38 86 ASP A C 1
ATOM 673 O O . ASP A 1 86 ? 9.393 -2.890 -20.224 1.00 96.38 86 ASP A O 1
ATOM 677 N N . LEU A 1 87 ? 11.171 -3.422 -18.934 1.00 95.88 87 LEU A N 1
ATOM 678 C CA . LEU A 1 87 ? 11.619 -2.058 -18.651 1.00 95.88 87 LEU A CA 1
ATOM 679 C C . LEU A 1 87 ? 12.047 -1.358 -19.945 1.00 95.88 87 LEU A C 1
ATOM 681 O O . LEU A 1 87 ? 11.521 -0.295 -20.272 1.00 95.88 87 LEU A O 1
ATOM 685 N N . HIS A 1 88 ? 12.944 -1.973 -20.720 1.00 94.75 88 HIS A N 1
ATOM 686 C CA . HIS A 1 88 ? 13.424 -1.410 -21.987 1.00 94.75 88 HIS A CA 1
ATOM 687 C C . HIS A 1 88 ? 12.309 -1.317 -23.034 1.00 94.75 88 HIS A C 1
ATOM 689 O O . HIS A 1 88 ? 12.258 -0.365 -23.811 1.00 94.75 88 HIS A O 1
ATOM 695 N N . ALA A 1 89 ? 11.367 -2.262 -23.011 1.00 95.69 89 ALA A N 1
ATOM 696 C CA . ALA A 1 89 ? 10.171 -2.236 -23.847 1.00 95.69 89 ALA A CA 1
ATOM 697 C C . ALA A 1 89 ? 9.085 -1.257 -23.352 1.00 95.69 89 ALA A C 1
ATOM 699 O O . ALA A 1 89 ? 8.004 -1.208 -23.939 1.00 95.69 89 ALA A O 1
ATOM 700 N N . ARG A 1 90 ? 9.343 -0.492 -22.280 1.00 95.69 90 ARG A N 1
ATOM 701 C CA . ARG A 1 90 ? 8.438 0.514 -21.700 1.00 95.69 90 ARG A CA 1
ATOM 702 C C . ARG A 1 90 ? 7.031 -0.013 -21.381 1.00 95.69 90 ARG A C 1
ATOM 704 O O . ARG A 1 90 ? 6.027 0.653 -21.633 1.00 95.69 90 ARG A O 1
ATOM 711 N N . ARG A 1 91 ? 6.954 -1.225 -20.820 1.00 96.44 91 ARG A N 1
ATOM 712 C CA . ARG A 1 91 ? 5.685 -1.933 -20.541 1.00 96.44 91 ARG A CA 1
ATOM 713 C C . ARG A 1 91 ? 5.069 -1.624 -19.177 1.00 96.44 91 ARG A C 1
ATOM 715 O O . ARG A 1 91 ? 3.949 -2.046 -18.899 1.00 96.44 91 ARG A O 1
ATOM 722 N N . PHE A 1 92 ? 5.777 -0.906 -18.313 1.00 96.50 92 PHE A N 1
ATOM 723 C CA . PHE A 1 92 ? 5.308 -0.583 -16.969 1.00 96.50 92 PHE A CA 1
ATOM 724 C C . PHE A 1 92 ? 4.639 0.789 -16.913 1.00 96.50 92 PHE A C 1
ATOM 726 O O . PHE A 1 92 ? 5.055 1.730 -17.587 1.00 96.50 92 PHE A O 1
ATOM 733 N N . LEU A 1 93 ? 3.637 0.927 -16.048 1.00 94.38 93 LEU A N 1
ATOM 734 C CA . LEU A 1 93 ? 3.136 2.231 -15.628 1.00 94.38 93 LEU A CA 1
ATOM 735 C C . LEU A 1 93 ? 4.155 2.925 -14.720 1.00 94.38 93 LEU A C 1
ATOM 737 O O . LEU A 1 93 ? 4.416 4.117 -14.859 1.00 94.38 93 LEU A O 1
ATOM 741 N N . GLN A 1 94 ? 4.723 2.180 -13.775 1.00 91.88 94 GLN A N 1
ATOM 742 C CA . GLN A 1 94 ? 5.673 2.725 -12.821 1.00 91.88 94 GLN A CA 1
ATOM 743 C C . GLN A 1 94 ? 6.725 1.699 -12.450 1.00 91.88 94 GLN A C 1
ATOM 745 O O . GLN A 1 94 ? 6.433 0.514 -12.340 1.00 91.88 94 GLN A O 1
ATOM 750 N N . VAL A 1 95 ? 7.934 2.200 -12.212 1.00 93.19 95 VAL A N 1
ATOM 751 C CA . VAL A 1 95 ? 9.097 1.447 -11.754 1.00 93.19 95 VAL A CA 1
ATOM 752 C C . VAL A 1 95 ? 9.698 2.153 -10.544 1.00 93.19 95 VAL A C 1
ATOM 754 O O . VAL A 1 95 ? 9.710 3.392 -10.471 1.00 93.19 95 VAL A O 1
ATOM 757 N N . VAL A 1 96 ? 10.122 1.352 -9.568 1.00 88.81 96 VAL A N 1
ATOM 758 C CA . VAL A 1 96 ? 10.629 1.791 -8.269 1.00 88.81 96 VAL A CA 1
ATOM 759 C C . VAL A 1 96 ? 11.840 0.931 -7.875 1.00 88.81 96 VAL A C 1
ATOM 761 O O . VAL A 1 96 ? 11.663 -0.257 -7.585 1.00 88.81 96 VAL A O 1
ATOM 764 N N . PRO A 1 97 ? 13.053 1.507 -7.789 1.00 88.25 97 PRO A N 1
ATOM 765 C CA . PRO A 1 97 ? 14.239 0.783 -7.332 1.00 88.25 97 PRO A CA 1
ATOM 766 C C . PRO A 1 97 ? 14.103 0.370 -5.865 1.00 88.25 97 PRO A C 1
ATOM 768 O O . PRO A 1 97 ? 13.768 1.197 -5.022 1.00 88.25 97 PRO A O 1
ATOM 771 N N . GLY A 1 98 ? 14.350 -0.887 -5.528 1.00 82.88 98 GLY A N 1
ATOM 772 C CA . GLY A 1 98 ? 14.444 -1.394 -4.155 1.00 82.88 98 GLY A CA 1
ATOM 773 C C . GLY A 1 98 ? 15.772 -1.037 -3.476 1.00 82.88 98 GLY A C 1
ATOM 774 O O . GLY A 1 98 ? 16.708 -0.574 -4.121 1.00 82.88 98 GLY A O 1
ATOM 775 N N . SER A 1 99 ? 15.852 -1.249 -2.160 1.00 75.00 99 SER A N 1
ATOM 776 C CA . SER A 1 99 ? 17.064 -0.998 -1.359 1.00 75.00 99 SER A CA 1
ATOM 777 C C . SER A 1 99 ? 18.196 -1.987 -1.652 1.00 75.00 99 SER A C 1
ATOM 779 O O . SER A 1 99 ? 19.362 -1.632 -1.530 1.00 75.00 99 SER A O 1
ATOM 781 N N . MET A 1 100 ? 17.863 -3.214 -2.060 1.00 75.50 100 MET A N 1
ATOM 782 C CA . MET A 1 100 ? 18.817 -4.315 -2.239 1.00 75.50 100 MET A CA 1
ATOM 783 C C . MET A 1 100 ? 19.107 -4.627 -3.714 1.00 75.50 100 MET A C 1
ATOM 785 O O . MET A 1 100 ? 19.416 -5.763 -4.066 1.00 75.50 100 MET A O 1
ATOM 789 N N . GLY A 1 101 ? 18.949 -3.642 -4.601 1.00 82.38 101 GLY A N 1
ATOM 790 C CA . GLY A 1 101 ? 19.156 -3.811 -6.045 1.00 82.38 101 GLY A CA 1
ATOM 791 C C . GLY A 1 101 ? 18.015 -4.521 -6.781 1.00 82.38 101 GLY A C 1
ATOM 792 O O . GLY A 1 101 ? 17.969 -4.480 -8.004 1.00 82.38 101 GLY A O 1
ATOM 793 N N . ASN A 1 102 ? 17.046 -5.101 -6.067 1.00 89.69 102 ASN A N 1
ATOM 794 C CA . ASN A 1 102 ? 15.782 -5.518 -6.667 1.00 89.69 102 ASN A CA 1
ATOM 795 C C . ASN A 1 102 ? 14.954 -4.292 -7.082 1.00 89.69 102 ASN A C 1
ATOM 797 O O . ASN A 1 102 ? 15.212 -3.184 -6.621 1.00 89.69 102 ASN A O 1
ATOM 801 N N . PHE A 1 103 ? 13.893 -4.471 -7.862 1.00 92.44 103 PHE A N 1
ATOM 802 C CA . PHE A 1 103 ? 12.945 -3.390 -8.135 1.00 92.44 103 PHE A CA 1
ATOM 803 C C . PHE A 1 103 ? 11.505 -3.880 -8.162 1.00 92.44 103 PHE A C 1
ATOM 805 O O . PHE A 1 103 ? 11.224 -5.081 -8.143 1.00 92.44 103 PHE A O 1
ATOM 812 N N . TYR A 1 104 ? 10.597 -2.915 -8.118 1.00 93.25 104 TYR A N 1
ATOM 813 C CA . TYR A 1 104 ? 9.161 -3.119 -8.170 1.00 93.25 104 TYR A CA 1
ATOM 814 C C . TYR A 1 104 ? 8.611 -2.368 -9.369 1.00 93.25 104 TYR A C 1
ATOM 816 O O . TYR A 1 104 ? 9.056 -1.254 -9.657 1.00 93.25 104 TYR A O 1
ATOM 824 N N . ALA A 1 105 ? 7.621 -2.948 -10.028 1.00 95.19 105 ALA A N 1
ATOM 825 C CA . ALA A 1 105 ? 6.909 -2.290 -11.101 1.00 95.19 105 ALA A CA 1
ATOM 826 C C . ALA A 1 105 ? 5.410 -2.578 -11.034 1.00 95.19 105 ALA A C 1
ATOM 828 O O . ALA A 1 105 ? 4.976 -3.552 -10.424 1.00 95.19 105 ALA A O 1
ATOM 829 N N . THR A 1 106 ? 4.607 -1.724 -11.655 1.00 95.75 106 THR A N 1
ATOM 830 C CA . THR A 1 106 ? 3.193 -2.010 -11.913 1.00 95.75 106 THR A CA 1
ATOM 831 C C . THR A 1 106 ? 2.892 -1.813 -13.381 1.00 95.75 106 THR A C 1
ATOM 833 O O . THR A 1 106 ? 3.542 -1.027 -14.074 1.00 95.75 106 THR A O 1
ATOM 836 N N . ARG A 1 107 ? 1.895 -2.544 -13.863 1.00 95.69 107 ARG A N 1
ATOM 837 C CA . ARG A 1 107 ? 1.504 -2.555 -15.264 1.00 95.69 107 ARG A CA 1
ATOM 838 C C . ARG A 1 107 ? 0.180 -1.826 -15.490 1.00 95.69 107 ARG A C 1
ATOM 840 O O . ARG A 1 107 ? -0.651 -1.816 -14.583 1.00 95.69 107 ARG A O 1
ATOM 847 N N . PRO A 1 108 ? -0.043 -1.215 -16.666 1.00 94.56 108 PRO A N 1
ATOM 848 C CA . PRO A 1 108 ? -1.255 -0.440 -16.937 1.00 94.56 108 PRO A CA 1
ATOM 849 C C . PRO A 1 108 ? -2.551 -1.257 -16.826 1.00 94.56 108 PRO A C 1
ATOM 851 O O . PRO A 1 108 ? -3.557 -0.731 -16.355 1.00 94.56 108 PRO A O 1
ATOM 854 N N . GLU A 1 109 ? -2.542 -2.539 -17.204 1.00 95.00 109 GLU A N 1
ATOM 855 C CA . GLU A 1 109 ? -3.750 -3.389 -17.196 1.00 95.00 109 GLU A CA 1
ATOM 856 C C . GLU A 1 109 ? -4.286 -3.661 -15.782 1.00 95.00 109 GLU A C 1
ATOM 858 O O . GLU A 1 109 ? -5.465 -3.968 -15.609 1.00 95.00 109 GLU A O 1
ATOM 863 N N . GLN A 1 110 ? -3.448 -3.482 -14.761 1.00 96.31 110 GLN A N 1
ATOM 864 C CA . GLN A 1 110 ? -3.814 -3.641 -13.353 1.00 96.31 110 GLN A CA 1
ATOM 865 C C . GLN A 1 110 ? -4.667 -2.481 -12.810 1.00 96.31 110 GLN A C 1
ATOM 867 O O . GLN A 1 110 ? -5.129 -2.532 -11.669 1.00 96.31 110 GLN A O 1
ATOM 872 N N . TYR A 1 111 ? -4.892 -1.430 -13.605 1.00 96.50 111 TYR A N 1
ATOM 873 C CA . TYR A 1 111 ? -5.611 -0.219 -13.206 1.00 96.50 111 TYR A CA 1
ATOM 874 C C . TYR A 1 111 ? -6.933 -0.067 -13.975 1.00 96.50 111 TYR A C 1
ATOM 876 O O . TYR A 1 111 ? -7.029 0.727 -14.914 1.00 96.50 111 TYR A O 1
ATOM 884 N N . PRO A 1 112 ? -7.996 -0.797 -13.593 1.00 95.94 112 PRO A N 1
ATOM 885 C CA . PRO A 1 112 ? -9.271 -0.729 -14.295 1.00 95.94 112 PRO A CA 1
ATOM 886 C C . PRO A 1 112 ? -9.991 0.607 -14.071 1.00 95.94 112 PRO A C 1
ATOM 888 O O . PRO A 1 112 ? -10.050 1.135 -12.961 1.00 95.94 112 PRO A O 1
ATOM 891 N N . ALA A 1 113 ? -10.636 1.119 -15.121 1.00 95.06 113 ALA A N 1
ATOM 892 C CA . ALA A 1 113 ? -11.408 2.364 -15.065 1.00 95.06 113 ALA A CA 1
ATOM 893 C C . ALA A 1 113 ? -12.765 2.228 -14.339 1.00 95.06 113 ALA A C 1
ATOM 895 O O . ALA A 1 113 ? -13.301 3.203 -13.814 1.00 95.06 113 ALA A O 1
ATOM 896 N N . ASN A 1 114 ? -13.349 1.025 -14.310 1.00 96.06 114 ASN A N 1
ATOM 897 C CA . ASN A 1 114 ? -14.686 0.775 -13.754 1.00 96.06 114 ASN A CA 1
ATOM 898 C C . ASN A 1 114 ? -14.685 0.382 -12.265 1.00 96.06 114 ASN A C 1
ATOM 900 O O . ASN A 1 114 ? -15.750 0.325 -11.651 1.00 96.06 114 ASN A O 1
ATOM 904 N N . LYS A 1 115 ? -13.514 0.156 -11.663 1.00 97.81 115 LYS A N 1
ATOM 905 C CA . LYS A 1 115 ? -13.351 -0.212 -10.248 1.00 97.81 115 LYS A CA 1
ATOM 906 C C . LYS A 1 115 ? -12.426 0.775 -9.533 1.00 97.81 115 LYS A C 1
ATOM 908 O O . LYS A 1 115 ? -11.854 1.673 -10.144 1.00 97.81 115 LYS A O 1
ATOM 913 N N . PHE A 1 116 ? -12.325 0.648 -8.218 1.00 98.44 116 PHE A N 1
ATOM 914 C CA . PHE A 1 116 ? -11.226 1.214 -7.454 1.00 98.44 116 PHE A CA 1
ATOM 915 C C . PHE A 1 116 ? -10.022 0.283 -7.596 1.00 98.44 116 PHE A C 1
ATOM 917 O O . PHE A 1 116 ? -10.058 -0.852 -7.115 1.00 98.44 116 PHE A O 1
ATOM 924 N N . ALA A 1 117 ? -8.974 0.764 -8.260 1.00 98.19 117 ALA A N 1
ATOM 925 C CA . ALA A 1 117 ? -7.669 0.125 -8.214 1.00 98.19 117 ALA A CA 1
ATOM 926 C C . ALA A 1 117 ? -7.138 0.271 -6.783 1.00 98.19 117 ALA A C 1
ATOM 928 O O . ALA A 1 117 ? -7.072 1.390 -6.272 1.00 98.19 117 ALA A O 1
ATOM 929 N N . ILE A 1 118 ? -6.813 -0.828 -6.108 1.00 98.31 118 ILE A N 1
ATOM 930 C CA . ILE A 1 118 ? -6.361 -0.814 -4.712 1.00 98.31 118 ILE A CA 1
ATOM 931 C C . ILE A 1 118 ? -5.018 -1.519 -4.572 1.00 98.31 118 ILE A C 1
ATOM 933 O O . ILE A 1 118 ? -4.820 -2.596 -5.124 1.00 98.31 118 ILE A O 1
ATOM 937 N N . MET A 1 119 ? -4.074 -0.914 -3.852 1.00 96.62 119 MET A N 1
ATOM 938 C CA . MET A 1 119 ? -2.744 -1.502 -3.688 1.00 96.62 119 MET A CA 1
ATOM 939 C C . MET A 1 119 ? -2.013 -0.989 -2.459 1.00 96.62 119 MET A C 1
ATOM 941 O O . MET A 1 119 ? -2.229 0.141 -2.023 1.00 96.62 119 MET A O 1
ATOM 945 N N . ALA A 1 120 ? -1.101 -1.809 -1.941 1.00 94.25 120 ALA A N 1
ATOM 946 C CA . ALA A 1 120 ? -0.109 -1.360 -0.978 1.00 94.25 120 ALA A CA 1
ATOM 947 C C . ALA A 1 120 ? 1.003 -0.582 -1.705 1.00 94.25 120 ALA A C 1
ATOM 949 O O . ALA A 1 120 ? 1.566 -1.068 -2.685 1.00 94.25 120 ALA A O 1
ATOM 950 N N . ILE A 1 121 ? 1.320 0.620 -1.224 1.00 91.62 121 ILE A N 1
ATOM 951 C CA . ILE A 1 121 ? 2.336 1.507 -1.800 1.00 91.62 121 ILE A CA 1
ATOM 952 C C . ILE A 1 121 ? 3.346 1.887 -0.717 1.00 91.62 121 ILE A C 1
ATOM 954 O O . ILE A 1 121 ? 2.976 2.215 0.409 1.00 91.62 121 ILE A O 1
ATOM 958 N N . GLN A 1 122 ? 4.632 1.874 -1.070 1.00 90.00 122 GLN A N 1
ATOM 959 C CA . GLN A 1 122 ? 5.684 2.424 -0.212 1.00 90.00 122 GLN A CA 1
ATOM 960 C C . GLN A 1 122 ? 5.605 3.953 -0.204 1.00 90.00 122 GLN A C 1
ATOM 962 O O . GLN A 1 122 ? 5.540 4.581 -1.260 1.00 90.00 122 GLN A O 1
ATOM 967 N N . ALA A 1 123 ? 5.667 4.575 0.969 1.00 92.50 123 ALA A N 1
ATOM 968 C CA . ALA A 1 123 ? 5.446 6.015 1.091 1.00 92.50 123 ALA A CA 1
ATOM 969 C C . ALA A 1 123 ? 6.427 6.874 0.273 1.00 92.50 123 ALA A C 1
ATOM 971 O O . ALA A 1 123 ? 6.033 7.892 -0.296 1.00 92.50 123 ALA A O 1
ATOM 972 N N . ARG A 1 124 ? 7.677 6.430 0.108 1.00 88.81 124 ARG A N 1
ATOM 973 C CA . ARG A 1 124 ? 8.675 7.109 -0.734 1.00 88.81 124 ARG A CA 1
ATOM 974 C C . ARG A 1 124 ? 8.264 7.358 -2.189 1.00 88.81 124 ARG A C 1
ATOM 976 O O . ARG A 1 124 ? 8.856 8.217 -2.830 1.00 88.81 124 ARG A O 1
ATOM 983 N N . VAL A 1 125 ? 7.275 6.638 -2.732 1.00 89.06 125 VAL A N 1
ATOM 984 C CA . VAL A 1 125 ? 6.808 6.859 -4.117 1.00 89.06 125 VAL A CA 1
ATOM 985 C C . VAL A 1 125 ? 5.545 7.705 -4.216 1.00 89.06 125 VAL A C 1
ATOM 987 O O . VAL A 1 125 ? 5.065 7.940 -5.326 1.00 89.06 125 VAL A O 1
ATOM 990 N N . MET A 1 126 ? 5.017 8.190 -3.088 1.00 92.62 126 MET A N 1
ATOM 991 C CA . MET A 1 126 ? 3.799 9.002 -3.052 1.00 92.62 126 MET A CA 1
ATOM 992 C C . MET A 1 126 ? 3.895 10.217 -3.976 1.00 92.62 126 MET A C 1
ATOM 994 O O . MET A 1 126 ? 3.002 10.438 -4.785 1.00 92.62 126 MET A O 1
ATOM 998 N N . GLU A 1 127 ? 5.005 10.952 -3.924 1.00 89.44 127 GLU A N 1
ATOM 999 C CA . GLU A 1 127 ? 5.232 12.143 -4.753 1.00 89.44 127 GLU A CA 1
ATOM 1000 C C . GLU A 1 127 ? 5.245 11.818 -6.256 1.00 89.44 127 GLU A C 1
ATOM 1002 O O . GLU A 1 127 ? 4.692 12.570 -7.058 1.00 89.44 127 GLU A O 1
ATOM 1007 N N . LYS A 1 128 ? 5.820 10.671 -6.653 1.00 88.19 128 LYS A N 1
ATOM 1008 C CA . LYS A 1 128 ? 5.812 10.216 -8.056 1.00 88.19 128 LYS A CA 1
ATOM 1009 C C . LYS A 1 128 ? 4.384 9.906 -8.512 1.00 88.19 128 LYS A C 1
ATOM 1011 O O . LYS A 1 128 ? 3.977 10.372 -9.568 1.00 88.19 128 LYS A O 1
ATOM 1016 N N . PHE A 1 129 ? 3.601 9.206 -7.689 1.00 90.75 129 PHE A N 1
ATOM 1017 C CA . PHE A 1 129 ? 2.191 8.914 -7.973 1.00 90.75 129 PHE A CA 1
ATOM 1018 C C . PHE A 1 129 ? 1.300 10.165 -7.982 1.00 90.75 129 PHE A C 1
ATOM 1020 O O . PHE A 1 129 ? 0.358 10.222 -8.762 1.00 90.75 129 PHE A O 1
ATOM 1027 N N . GLN A 1 130 ? 1.586 11.176 -7.156 1.00 89.31 130 GLN A N 1
ATOM 1028 C CA . GLN A 1 130 ? 0.830 12.438 -7.131 1.00 89.31 130 GLN A CA 1
ATOM 1029 C C . GLN A 1 130 ? 0.970 13.243 -8.427 1.00 89.31 130 GLN A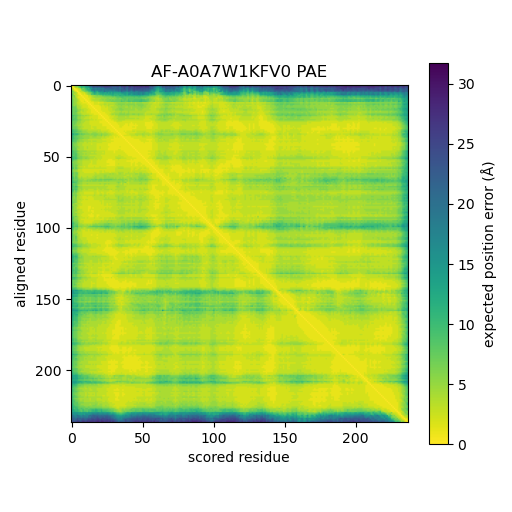 C 1
ATOM 1031 O O . GLN A 1 130 ? 0.051 13.967 -8.797 1.00 89.31 130 GLN A O 1
ATOM 1036 N N . LYS A 1 131 ? 2.105 13.110 -9.123 1.00 89.44 131 LYS A N 1
ATOM 1037 C CA . LYS A 1 131 ? 2.327 13.736 -10.435 1.00 89.44 131 LYS A CA 1
ATOM 1038 C C . LYS A 1 131 ? 1.574 13.019 -11.560 1.00 89.44 131 LYS A C 1
ATOM 1040 O O . LYS A 1 131 ? 1.377 13.596 -12.627 1.00 89.44 131 LYS A O 1
ATOM 1045 N N . LEU A 1 132 ? 1.143 11.776 -11.336 1.00 90.62 132 LEU A N 1
ATOM 1046 C CA . LEU A 1 132 ? 0.342 11.028 -12.297 1.00 90.62 132 LEU A CA 1
ATOM 1047 C C . LEU A 1 132 ? -1.109 11.518 -12.266 1.00 90.62 132 LEU A C 1
ATOM 1049 O O . LEU A 1 132 ? -1.711 11.700 -11.209 1.00 90.62 132 LEU A O 1
ATOM 1053 N N . ARG A 1 133 ? -1.699 11.703 -13.449 1.00 92.81 133 ARG A N 1
ATOM 1054 C CA . ARG A 1 133 ? -3.042 12.281 -13.616 1.00 92.81 133 ARG A CA 1
ATOM 1055 C C . ARG A 1 133 ? -4.152 11.246 -13.404 1.00 92.81 133 ARG A C 1
ATOM 1057 O O . ARG A 1 133 ? -4.986 11.049 -14.282 1.00 92.81 133 ARG A O 1
ATOM 1064 N N . PHE A 1 134 ? -4.155 10.570 -12.255 1.00 95.81 134 PHE A N 1
ATOM 1065 C CA . PHE A 1 134 ? -5.279 9.720 -11.849 1.00 95.81 134 PHE A CA 1
ATOM 1066 C C . PHE A 1 134 ? -6.563 10.548 -11.716 1.00 95.81 134 PHE A C 1
ATOM 1068 O O . PHE A 1 134 ? -6.515 11.711 -11.316 1.00 95.81 134 PHE A O 1
ATOM 1075 N N . LYS A 1 135 ? -7.724 9.940 -11.991 1.00 96.69 135 LYS A N 1
ATOM 1076 C CA . LYS A 1 135 ? -9.034 10.579 -11.763 1.00 96.69 135 LYS A CA 1
ATOM 1077 C C . LYS A 1 135 ? -9.218 10.999 -10.305 1.00 96.69 135 LYS A C 1
ATOM 1079 O O . LYS A 1 135 ? -9.799 12.037 -10.016 1.00 96.69 135 LYS A O 1
ATOM 1084 N N . ASP A 1 136 ? -8.799 10.119 -9.403 1.00 95.50 136 ASP A N 1
ATOM 1085 C CA . ASP A 1 136 ? -8.908 10.263 -7.955 1.00 95.50 136 ASP A CA 1
ATOM 1086 C C . ASP A 1 136 ? -7.853 9.361 -7.313 1.00 95.50 136 ASP A C 1
ATOM 1088 O O . ASP A 1 136 ? -7.765 8.180 -7.655 1.00 95.50 136 ASP A O 1
ATOM 1092 N N . ILE A 1 137 ? -7.069 9.897 -6.383 1.00 96.44 137 ILE A N 1
ATOM 1093 C CA . ILE A 1 137 ? -6.113 9.133 -5.584 1.00 96.44 137 ILE A CA 1
ATOM 1094 C C . ILE A 1 137 ? -6.387 9.395 -4.108 1.00 96.44 137 ILE A C 1
ATOM 1096 O O . ILE A 1 137 ? -6.360 10.536 -3.651 1.00 96.44 137 ILE A O 1
ATOM 1100 N N . LYS A 1 138 ? -6.638 8.325 -3.349 1.00 97.38 138 LYS A N 1
ATOM 1101 C CA . LYS A 1 138 ? -6.792 8.408 -1.894 1.00 97.38 138 LYS A CA 1
ATOM 1102 C C . LYS A 1 138 ? -5.645 7.690 -1.204 1.00 97.38 138 LYS A C 1
ATOM 1104 O O . LYS A 1 138 ? -5.451 6.490 -1.406 1.00 97.38 138 LYS A O 1
ATOM 1109 N N . TRP A 1 139 ? -4.905 8.450 -0.401 1.00 97.69 139 TRP A N 1
ATOM 1110 C CA . TRP A 1 139 ? -3.823 7.970 0.450 1.00 97.69 139 TRP A CA 1
ATOM 1111 C C . TRP A 1 139 ? -4.416 7.463 1.762 1.00 97.69 139 TRP A C 1
ATOM 1113 O O . TRP A 1 139 ? -5.012 8.235 2.508 1.00 97.69 139 TRP A O 1
ATOM 1123 N N . LEU A 1 140 ? -4.295 6.164 2.017 1.00 98.44 140 LEU A N 1
ATOM 1124 C CA . LEU A 1 140 ? -4.901 5.474 3.154 1.00 98.44 140 LEU A CA 1
ATOM 1125 C C . LEU A 1 140 ? -3.777 4.953 4.048 1.00 98.44 140 LEU A C 1
ATOM 1127 O O . LEU A 1 140 ? -3.215 3.892 3.775 1.00 98.44 140 LEU A O 1
ATOM 1131 N N . LEU A 1 141 ? -3.421 5.696 5.095 1.00 98.50 141 LEU A N 1
ATOM 1132 C CA . LEU A 1 141 ? -2.448 5.215 6.072 1.00 98.50 141 LEU A CA 1
ATOM 1133 C C . LEU A 1 141 ? -3.120 4.164 6.961 1.00 98.50 141 LEU A C 1
ATOM 1135 O O . LEU A 1 141 ? -4.020 4.487 7.735 1.00 98.50 141 LEU A O 1
ATOM 1139 N N . ILE A 1 142 ? -2.665 2.918 6.860 1.00 98.25 142 ILE A N 1
ATOM 1140 C CA . ILE A 1 142 ? -3.101 1.812 7.710 1.00 98.25 142 ILE A CA 1
ATOM 1141 C C . ILE A 1 142 ? -2.247 1.797 8.976 1.00 98.25 142 ILE A C 1
ATOM 1143 O O . ILE A 1 142 ? -1.044 1.518 8.924 1.00 98.25 142 ILE A O 1
ATOM 1147 N N . VAL A 1 143 ? -2.889 2.084 10.105 1.00 97.25 143 VAL A N 1
ATOM 1148 C CA . VAL A 1 143 ? -2.254 2.269 11.410 1.00 97.25 143 VAL A CA 1
ATOM 1149 C C . VAL A 1 143 ? -2.549 1.050 12.294 1.00 97.25 143 VAL A C 1
ATOM 1151 O O . VAL A 1 143 ? -3.715 0.823 12.617 1.00 97.25 143 VAL A O 1
ATOM 1154 N N . PRO A 1 144 ? -1.545 0.245 12.693 1.00 93.94 144 PRO A N 1
ATOM 1155 C CA . PRO A 1 144 ? -1.740 -0.785 13.714 1.00 93.94 144 PRO A CA 1
ATOM 1156 C C . PRO A 1 144 ? -2.100 -0.146 15.065 1.00 93.94 144 PRO A C 1
ATOM 1158 O O . PRO A 1 144 ? -1.662 0.970 15.351 1.00 93.94 144 PRO A O 1
ATOM 1161 N N . CYS A 1 145 ? -2.861 -0.860 15.903 1.00 88.75 145 CYS A N 1
ATOM 1162 C CA . CYS A 1 145 ? -3.342 -0.365 17.204 1.00 88.75 145 CYS A CA 1
ATOM 1163 C C . CYS A 1 145 ? -2.248 0.169 18.124 1.00 88.75 145 CYS A C 1
ATOM 1165 O O . CYS A 1 145 ? -2.484 1.113 18.875 1.00 88.75 145 CYS A O 1
ATOM 1167 N N . SER A 1 146 ? -1.065 -0.436 18.074 1.00 88.56 146 SER A N 1
ATOM 1168 C CA . SER A 1 146 ? 0.094 0.024 18.820 1.00 88.56 146 SER A CA 1
ATOM 1169 C C . SER A 1 146 ? 1.395 -0.371 18.131 1.00 88.56 146 SER A C 1
ATOM 1171 O O . SER A 1 146 ? 1.463 -1.338 17.363 1.00 88.56 146 SER A O 1
ATOM 1173 N N . ASP A 1 147 ? 2.460 0.359 18.443 1.00 85.8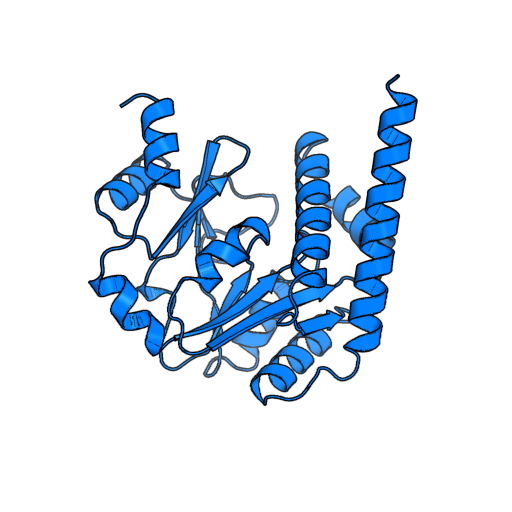8 147 ASP A N 1
ATOM 1174 C CA . ASP A 1 147 ? 3.817 0.013 18.040 1.00 85.88 147 ASP A CA 1
ATOM 1175 C C . ASP A 1 147 ? 4.280 -1.313 18.668 1.00 85.88 147 ASP A C 1
ATOM 1177 O O . ASP A 1 147 ? 5.034 -2.052 18.041 1.00 85.88 147 ASP A O 1
ATOM 1181 N N . LYS A 1 148 ? 3.780 -1.649 19.865 1.00 86.75 148 LYS A N 1
ATOM 1182 C CA . LYS A 1 148 ? 4.035 -2.927 20.546 1.00 86.75 148 LYS A CA 1
ATOM 1183 C C . LYS A 1 148 ? 3.450 -4.115 19.786 1.00 86.75 148 LYS A C 1
ATOM 1185 O O . LYS A 1 148 ? 4.113 -5.140 19.654 1.00 86.75 148 LYS A O 1
ATOM 1190 N N . ASP A 1 149 ? 2.233 -3.992 19.260 1.00 84.75 149 ASP A N 1
ATOM 1191 C CA . ASP A 1 149 ? 1.629 -5.036 18.418 1.00 84.75 149 ASP A CA 1
ATOM 1192 C C . ASP A 1 149 ? 2.444 -5.247 17.147 1.00 84.75 149 ASP A C 1
ATOM 1194 O O . ASP A 1 149 ? 2.724 -6.379 16.748 1.00 84.75 149 ASP A O 1
ATOM 1198 N N . TRP A 1 150 ? 2.877 -4.140 16.548 1.00 90.38 150 TRP A N 1
ATOM 1199 C CA . TRP A 1 150 ? 3.723 -4.166 15.368 1.00 90.38 150 TRP A CA 1
ATOM 1200 C C . TRP A 1 150 ? 5.100 -4.792 15.645 1.00 90.38 150 TRP A C 1
ATOM 1202 O O . TRP A 1 150 ? 5.583 -5.589 14.844 1.00 90.38 150 TRP A O 1
ATOM 1212 N N . LEU A 1 151 ? 5.701 -4.501 16.800 1.00 87.62 151 LEU A N 1
ATOM 1213 C CA . LEU A 1 151 ? 6.946 -5.118 17.260 1.00 87.62 151 LEU A CA 1
ATOM 1214 C C . LEU A 1 151 ? 6.813 -6.633 17.439 1.00 87.62 151 LEU A C 1
ATOM 1216 O O . LEU A 1 151 ? 7.627 -7.375 16.896 1.00 87.62 151 LEU A O 1
ATOM 1220 N N . ARG A 1 152 ? 5.761 -7.099 18.124 1.00 89.56 152 ARG A N 1
ATOM 1221 C CA . ARG A 1 152 ? 5.489 -8.540 18.290 1.00 89.56 152 ARG A CA 1
ATOM 1222 C C . ARG A 1 152 ? 5.337 -9.246 16.945 1.00 89.56 152 ARG A C 1
ATOM 1224 O O . ARG A 1 152 ? 5.854 -10.345 16.736 1.00 89.56 152 ARG A O 1
ATOM 1231 N N . TRP A 1 153 ? 4.647 -8.598 16.006 1.00 90.25 153 TRP A N 1
ATOM 1232 C CA . TRP A 1 153 ? 4.552 -9.097 14.640 1.00 90.25 153 TRP A CA 1
ATOM 1233 C C . TRP A 1 153 ? 5.932 -9.178 13.980 1.00 90.25 153 TRP A C 1
ATOM 1235 O O . TRP A 1 153 ? 6.259 -10.191 13.361 1.00 90.25 153 TRP A O 1
ATOM 1245 N N . GLN A 1 154 ? 6.762 -8.148 14.135 1.00 88.31 154 GLN A N 1
ATOM 1246 C CA . GLN A 1 154 ? 8.095 -8.102 13.548 1.00 88.31 154 GLN A CA 1
ATOM 1247 C C . GLN A 1 154 ? 9.020 -9.194 14.103 1.00 88.31 154 GLN A C 1
ATOM 1249 O O . GLN A 1 154 ? 9.697 -9.849 13.317 1.00 88.31 154 GLN A O 1
ATOM 1254 N N . GLU A 1 155 ? 9.002 -9.451 15.412 1.00 88.62 155 GLU A N 1
ATOM 1255 C CA . GLU A 1 155 ? 9.769 -10.530 16.060 1.00 88.62 155 GLU A CA 1
ATOM 1256 C C . GLU A 1 155 ? 9.451 -11.912 15.473 1.00 88.62 155 GLU A C 1
ATOM 1258 O O . GLU A 1 155 ? 10.336 -12.752 15.335 1.00 88.62 155 GLU A O 1
ATOM 1263 N N . SER A 1 156 ? 8.200 -12.128 15.062 1.00 88.94 156 SER A N 1
ATOM 1264 C CA . SER A 1 156 ? 7.745 -13.404 14.497 1.00 88.94 156 SER A CA 1
ATOM 1265 C C . SER A 1 156 ? 7.988 -13.542 12.986 1.00 88.94 156 SER A C 1
ATOM 1267 O O . SER A 1 156 ? 7.891 -14.647 12.448 1.00 88.94 156 SER A O 1
ATOM 1269 N N . ASN A 1 157 ? 8.248 -12.437 12.277 1.00 87.88 157 ASN A N 1
ATOM 1270 C CA . ASN A 1 157 ? 8.224 -12.394 10.806 1.00 87.88 157 ASN A CA 1
ATOM 1271 C C . ASN A 1 157 ? 9.509 -11.864 10.156 1.00 87.88 157 ASN A C 1
ATOM 1273 O O . ASN A 1 157 ? 9.712 -12.091 8.961 1.00 87.88 157 ASN A O 1
ATOM 1277 N N . ALA A 1 158 ? 10.361 -11.150 10.893 1.00 86.38 158 ALA A N 1
ATOM 1278 C CA . ALA A 1 158 ? 11.635 -10.678 10.369 1.00 86.38 158 ALA A CA 1
ATOM 1279 C C . ALA A 1 158 ? 12.566 -11.866 10.093 1.00 86.38 158 ALA A C 1
ATOM 1281 O O . ALA A 1 158 ? 12.744 -12.745 10.934 1.00 86.38 158 ALA A O 1
ATOM 1282 N N . GLN A 1 159 ? 13.170 -11.890 8.905 1.00 86.69 159 GLN A N 1
ATOM 1283 C CA . GLN A 1 159 ? 14.034 -13.005 8.487 1.00 86.69 159 GLN A CA 1
ATOM 1284 C C . GLN A 1 159 ? 15.511 -12.787 8.841 1.00 86.69 159 GLN A C 1
ATOM 1286 O O . GLN A 1 159 ? 16.309 -13.718 8.787 1.00 86.69 159 GLN A O 1
ATOM 1291 N N . SER A 1 160 ? 15.886 -11.552 9.173 1.00 87.56 160 SER A N 1
ATOM 1292 C CA . SER A 1 160 ? 17.238 -11.165 9.564 1.00 87.56 160 SER A CA 1
ATOM 1293 C C . SER A 1 160 ? 17.221 -9.813 10.280 1.00 87.56 160 SER A C 1
ATOM 1295 O O . SER A 1 160 ? 16.234 -9.073 10.224 1.00 87.56 160 SER A O 1
ATOM 1297 N N . VAL A 1 161 ? 18.344 -9.450 10.905 1.00 87.06 161 VAL A N 1
ATOM 1298 C CA . VAL A 1 161 ? 18.553 -8.101 11.464 1.00 87.06 161 VAL A CA 1
ATOM 1299 C C . VAL A 1 161 ? 18.397 -7.027 10.382 1.00 87.06 161 VAL A C 1
ATOM 1301 O O . VAL A 1 161 ? 17.840 -5.963 10.645 1.00 87.06 161 VAL A O 1
ATOM 1304 N N . GLN A 1 162 ? 18.835 -7.312 9.153 1.00 85.25 162 GLN A N 1
ATOM 1305 C CA . GLN A 1 162 ? 18.703 -6.380 8.037 1.00 85.25 162 GLN A CA 1
ATOM 1306 C C . GLN A 1 162 ? 17.236 -6.189 7.618 1.00 85.25 162 GLN A C 1
ATOM 1308 O O . GLN A 1 162 ? 16.796 -5.050 7.500 1.00 85.25 162 GLN A O 1
ATOM 1313 N N . ASP A 1 163 ? 16.453 -7.269 7.478 1.00 84.88 163 ASP A N 1
ATOM 1314 C CA . ASP A 1 163 ? 15.012 -7.177 7.162 1.00 84.88 163 ASP A CA 1
ATOM 1315 C C . ASP A 1 163 ? 14.251 -6.413 8.260 1.00 84.88 163 ASP A C 1
ATOM 1317 O O . ASP A 1 163 ? 13.346 -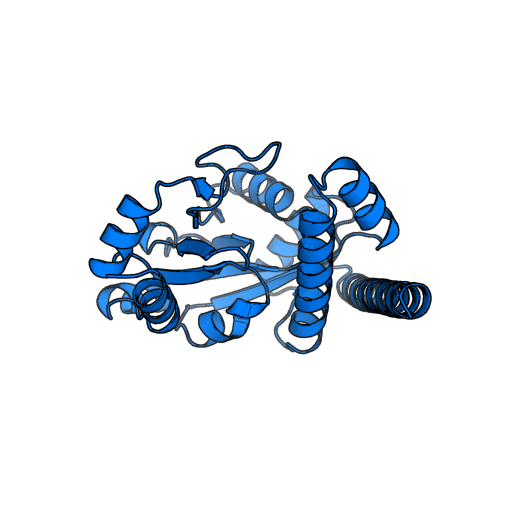5.627 7.975 1.00 84.88 163 ASP A O 1
ATOM 1321 N N . ARG A 1 164 ? 14.656 -6.574 9.528 1.00 88.25 164 ARG 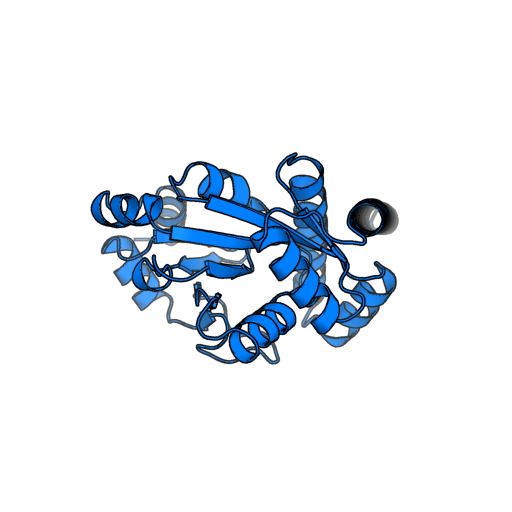A N 1
ATOM 1322 C CA . ARG A 1 164 ? 14.110 -5.792 10.644 1.00 88.25 164 ARG A CA 1
ATOM 1323 C C . ARG A 1 164 ? 14.361 -4.291 10.463 1.00 88.25 164 ARG A C 1
ATOM 1325 O O . ARG A 1 164 ? 13.403 -3.519 10.500 1.00 88.25 164 ARG A O 1
ATOM 1332 N N . LYS A 1 165 ? 15.616 -3.895 10.220 1.00 87.88 165 LYS A N 1
ATOM 1333 C CA . LYS A 1 165 ? 16.004 -2.489 10.003 1.00 87.88 165 LYS A CA 1
ATOM 1334 C C . LYS A 1 165 ? 15.260 -1.865 8.822 1.00 87.88 165 LYS A C 1
ATOM 1336 O O . LYS A 1 165 ? 14.768 -0.746 8.929 1.00 87.88 165 LYS A O 1
ATOM 1341 N N . GLU A 1 166 ? 15.117 -2.593 7.715 1.00 86.12 166 GLU A N 1
ATOM 1342 C CA . GLU A 1 166 ? 14.382 -2.107 6.541 1.00 86.12 166 GLU A CA 1
ATOM 1343 C C . GLU A 1 166 ? 12.896 -1.875 6.833 1.00 86.12 166 GLU A C 1
ATOM 1345 O O . GLU A 1 166 ? 12.337 -0.857 6.428 1.00 86.12 166 GLU A O 1
ATOM 1350 N N . ARG A 1 167 ? 12.250 -2.786 7.568 1.00 89.69 167 ARG A N 1
ATOM 1351 C CA . ARG A 1 167 ? 10.839 -2.640 7.960 1.00 89.69 167 ARG A CA 1
ATOM 1352 C C . ARG A 1 167 ? 10.624 -1.495 8.951 1.00 89.69 167 ARG A C 1
ATOM 1354 O O . ARG A 1 167 ? 9.595 -0.829 8.876 1.00 89.69 167 ARG A O 1
ATOM 1361 N N . GLU A 1 168 ? 11.569 -1.256 9.862 1.00 91.88 168 GLU A N 1
ATOM 1362 C CA . GLU A 1 168 ? 11.549 -0.095 10.767 1.00 91.88 168 GLU A CA 1
ATOM 1363 C C . GLU A 1 168 ? 11.705 1.218 9.990 1.00 91.88 168 GLU A C 1
ATOM 1365 O O . GLU A 1 168 ? 10.917 2.145 10.189 1.00 91.88 168 GLU A O 1
ATOM 1370 N N . ALA A 1 169 ? 12.645 1.276 9.043 1.00 91.00 169 ALA A N 1
ATOM 1371 C CA . ALA A 1 169 ? 12.809 2.427 8.158 1.00 91.00 169 ALA A CA 1
ATOM 1372 C C . ALA A 1 169 ? 11.550 2.680 7.305 1.00 91.00 169 ALA A C 1
ATOM 1374 O O . ALA A 1 169 ? 11.081 3.815 7.223 1.00 91.00 169 ALA A O 1
ATOM 1375 N N . GLU A 1 170 ? 10.950 1.628 6.732 1.00 91.62 170 GLU A N 1
ATOM 1376 C CA . GLU A 1 170 ? 9.678 1.705 5.996 1.00 91.62 170 GLU A CA 1
ATOM 1377 C C . GLU A 1 170 ? 8.544 2.241 6.882 1.00 91.62 170 GLU A C 1
ATOM 1379 O O . GLU A 1 170 ? 7.741 3.060 6.430 1.00 91.62 170 GLU A O 1
ATOM 1384 N N . ALA A 1 171 ? 8.460 1.793 8.139 1.00 94.94 171 ALA A N 1
ATOM 1385 C CA . ALA A 1 171 ? 7.443 2.244 9.082 1.00 94.94 171 ALA A CA 1
ATOM 1386 C C . ALA A 1 171 ? 7.569 3.747 9.368 1.00 94.94 171 ALA A C 1
ATOM 1388 O O . ALA A 1 171 ? 6.578 4.475 9.285 1.00 94.94 171 ALA A O 1
ATOM 1389 N N . ILE A 1 172 ? 8.786 4.219 9.644 1.00 95.62 172 ILE A N 1
ATOM 1390 C CA . ILE A 1 172 ? 9.068 5.634 9.919 1.00 95.62 172 ILE A CA 1
ATOM 1391 C C . ILE A 1 172 ? 8.764 6.502 8.704 1.00 95.62 172 ILE A C 1
ATOM 1393 O O . ILE A 1 172 ? 8.056 7.500 8.844 1.00 95.62 172 ILE A O 1
ATOM 1397 N N . ASP A 1 173 ? 9.245 6.108 7.522 1.00 95.62 173 ASP A N 1
ATOM 1398 C CA . ASP A 1 173 ? 8.979 6.817 6.265 1.00 95.62 173 ASP A CA 1
ATOM 1399 C C . ASP A 1 173 ? 7.471 6.880 5.982 1.00 95.62 173 ASP A C 1
ATOM 1401 O O . ASP A 1 173 ? 6.934 7.938 5.646 1.00 95.62 173 ASP A O 1
ATOM 1405 N N . SER A 1 174 ? 6.763 5.770 6.223 1.00 97.00 174 SER A N 1
ATOM 1406 C CA . SER A 1 174 ? 5.311 5.687 6.059 1.00 97.00 174 SER A CA 1
ATOM 1407 C C . SER A 1 174 ? 4.556 6.657 6.950 1.00 97.00 174 SER A C 1
ATOM 1409 O O . SER A 1 174 ? 3.688 7.377 6.452 1.00 97.00 174 SER A O 1
ATOM 1411 N N . TYR A 1 175 ? 4.875 6.705 8.244 1.00 97.94 175 TYR A N 1
ATOM 1412 C CA . TYR A 1 175 ? 4.229 7.638 9.162 1.00 97.94 175 TYR A CA 1
ATOM 1413 C C . TYR A 1 175 ? 4.599 9.086 8.846 1.00 97.94 175 TYR A C 1
ATOM 1415 O O . TYR A 1 175 ? 3.702 9.914 8.706 1.00 97.94 175 TYR A O 1
ATOM 1423 N N . ALA A 1 176 ? 5.889 9.393 8.687 1.00 97.38 176 ALA A N 1
ATOM 1424 C CA . ALA A 1 176 ? 6.364 10.758 8.483 1.00 97.38 176 ALA A CA 1
ATOM 1425 C C . ALA A 1 176 ? 5.758 11.395 7.223 1.00 97.38 176 ALA A C 1
ATOM 1427 O O . ALA A 1 176 ? 5.157 12.465 7.301 1.00 97.38 176 ALA A O 1
ATOM 1428 N N . ARG A 1 177 ? 5.829 10.712 6.072 1.00 97.38 177 ARG A N 1
ATOM 1429 C CA . ARG A 1 177 ? 5.275 11.230 4.809 1.00 97.38 177 ARG A CA 1
ATOM 1430 C C . ARG A 1 177 ? 3.756 11.348 4.840 1.00 97.38 177 ARG A C 1
ATOM 1432 O O . ARG A 1 177 ? 3.206 12.306 4.303 1.00 97.38 177 ARG A O 1
ATOM 1439 N N . SER A 1 178 ? 3.076 10.398 5.478 1.00 97.56 178 SER A N 1
ATOM 1440 C CA . SER A 1 178 ? 1.615 10.421 5.590 1.00 97.56 178 SER A CA 1
ATOM 1441 C C . SER A 1 178 ? 1.128 11.546 6.507 1.00 97.56 178 SER A C 1
ATOM 1443 O O . SER A 1 178 ? 0.154 12.213 6.165 1.00 97.56 178 SER A O 1
ATOM 1445 N N . LEU A 1 179 ? 1.827 11.799 7.621 1.00 97.44 179 LEU A N 1
ATOM 1446 C CA . LEU A 1 179 ? 1.533 12.891 8.558 1.00 97.44 179 LEU A CA 1
ATOM 1447 C C . LEU A 1 179 ? 1.770 14.274 7.942 1.00 97.44 179 LEU A C 1
ATOM 1449 O O . LEU A 1 179 ? 1.002 15.195 8.215 1.00 97.44 179 LEU A O 1
ATOM 1453 N N . SER A 1 180 ? 2.779 14.402 7.079 1.00 96.56 180 SER A N 1
ATOM 1454 C CA . SER A 1 180 ? 3.062 15.638 6.339 1.00 96.56 180 SER A CA 1
ATOM 1455 C C . SER A 1 180 ? 2.168 15.850 5.113 1.00 96.56 180 SER A C 1
ATOM 1457 O O . SER A 1 180 ? 2.173 16.935 4.538 1.00 96.56 180 SER A O 1
ATOM 1459 N N . ASN A 1 181 ? 1.397 14.843 4.694 1.00 95.38 181 ASN A N 1
ATOM 1460 C CA . ASN A 1 181 ? 0.499 14.950 3.550 1.00 95.38 181 ASN A CA 1
ATOM 1461 C C . ASN A 1 181 ? -0.938 15.279 4.012 1.00 95.38 181 ASN A C 1
ATOM 1463 O O . ASN A 1 181 ? -1.593 14.431 4.628 1.00 95.38 181 ASN A O 1
ATOM 1467 N N . PRO A 1 182 ? -1.482 16.468 3.679 1.00 93.38 182 PRO A N 1
ATOM 1468 C CA . PRO A 1 182 ? -2.822 16.880 4.109 1.00 93.38 182 PRO A CA 1
ATOM 1469 C C . PRO A 1 182 ? -3.955 16.038 3.497 1.00 93.38 182 PRO A C 1
ATOM 1471 O O . PRO A 1 182 ? -5.066 16.031 4.024 1.00 93.38 182 PRO A O 1
ATOM 1474 N N . ASN A 1 183 ? -3.680 15.304 2.415 1.00 93.19 183 ASN A N 1
ATOM 1475 C CA . ASN A 1 183 ? -4.649 14.458 1.715 1.00 93.19 183 ASN A CA 1
ATOM 1476 C C . ASN A 1 183 ? -4.664 13.003 2.218 1.00 93.19 183 ASN A C 1
ATOM 1478 O O . ASN A 1 183 ? -5.298 12.141 1.605 1.00 93.19 183 ASN A O 1
ATOM 1482 N N . THR A 1 184 ? -3.949 12.711 3.305 1.00 97.19 184 THR A N 1
ATOM 1483 C CA . THR A 1 184 ? -3.953 11.394 3.945 1.00 97.19 184 THR A CA 1
ATOM 1484 C C . THR A 1 184 ? -5.234 11.179 4.748 1.00 97.19 184 THR A C 1
ATOM 1486 O O . THR A 1 184 ? -5.606 12.002 5.586 1.00 97.19 184 THR A O 1
ATOM 1489 N N . TYR A 1 185 ? -5.856 10.023 4.540 1.00 98.12 185 TYR A N 1
ATOM 1490 C CA . TYR A 1 185 ? -6.866 9.452 5.423 1.00 98.12 185 TYR A CA 1
ATOM 1491 C C . TYR A 1 185 ? -6.210 8.443 6.366 1.00 98.12 185 TYR A C 1
ATOM 1493 O O . TYR A 1 185 ? -5.385 7.630 5.938 1.00 98.12 185 TYR A O 1
ATOM 1501 N N . TYR A 1 186 ? -6.594 8.470 7.638 1.00 98.31 186 TYR A N 1
ATOM 1502 C CA . TYR A 1 186 ? -6.013 7.614 8.674 1.00 98.31 186 TYR A CA 1
ATOM 1503 C C . TYR A 1 186 ? -6.984 6.486 9.011 1.00 98.31 186 TYR A C 1
ATOM 1505 O O . TYR A 1 186 ? -8.102 6.733 9.460 1.00 98.31 186 TYR A O 1
ATOM 1513 N N . ILE A 1 187 ? -6.560 5.245 8.781 1.00 98.38 187 ILE A N 1
ATOM 1514 C CA . ILE A 1 187 ? -7.366 4.048 9.011 1.00 98.38 187 ILE A CA 1
ATOM 1515 C C . ILE A 1 187 ? -6.735 3.256 10.152 1.00 98.38 187 ILE A C 1
ATOM 1517 O O . ILE A 1 187 ? -5.708 2.601 9.966 1.00 98.38 187 ILE A O 1
ATOM 1521 N N . LEU A 1 188 ? -7.354 3.289 11.333 1.00 97.38 188 LEU A N 1
ATOM 1522 C CA . LEU A 1 188 ? -6.958 2.393 12.418 1.00 97.38 188 LEU A CA 1
ATOM 1523 C C . LEU A 1 188 ? -7.337 0.957 12.045 1.00 97.38 188 LEU A C 1
ATOM 1525 O O . LEU A 1 188 ? -8.473 0.698 11.636 1.00 97.38 188 LEU A O 1
ATOM 1529 N N . ASN A 1 189 ? -6.396 0.036 12.213 1.00 96.62 189 ASN A N 1
ATOM 1530 C CA . ASN A 1 189 ? -6.605 -1.394 12.045 1.00 96.62 189 ASN A CA 1
ATOM 1531 C C . ASN A 1 189 ? -6.769 -2.076 13.412 1.00 96.62 189 ASN A C 1
ATOM 1533 O O . ASN A 1 189 ? -5.875 -2.779 13.874 1.00 96.62 189 ASN A O 1
ATOM 1537 N N . ASP A 1 190 ? -7.917 -1.823 14.047 1.00 94.19 190 ASP A N 1
ATOM 1538 C CA . ASP A 1 190 ? -8.418 -2.540 15.232 1.00 94.19 190 ASP A CA 1
ATOM 1539 C C . ASP A 1 190 ? -8.839 -3.970 14.889 1.00 94.19 190 ASP A C 1
ATOM 1541 O O . ASP A 1 190 ? -8.455 -4.925 15.559 1.00 94.19 190 ASP A O 1
ATOM 1545 N N . THR A 1 191 ? -9.579 -4.113 13.795 1.00 95.62 191 THR A N 1
ATOM 1546 C CA . THR A 1 191 ? -9.798 -5.364 13.082 1.00 95.62 191 THR A CA 1
ATOM 1547 C C . THR A 1 191 ? -9.711 -5.088 11.579 1.00 95.62 191 THR A C 1
ATOM 1549 O O . THR A 1 191 ? -10.155 -4.021 11.125 1.00 95.62 191 THR A O 1
ATOM 1552 N N . PRO A 1 192 ? -9.205 -6.038 10.774 1.00 97.00 192 PRO A N 1
ATOM 1553 C CA . PRO A 1 192 ? -9.162 -5.885 9.322 1.00 97.00 192 PRO A CA 1
ATOM 1554 C C . PRO A 1 192 ? -10.539 -5.589 8.700 1.00 97.00 192 PRO A C 1
ATOM 1556 O O . PRO A 1 192 ? -10.647 -4.811 7.750 1.00 97.00 192 PRO A O 1
ATOM 1559 N N . GLU A 1 193 ? -11.615 -6.146 9.260 1.00 97.94 193 GLU A N 1
ATOM 1560 C CA . GLU A 1 193 ? -12.989 -5.915 8.816 1.00 97.94 193 GLU A CA 1
ATOM 1561 C C . GLU A 1 193 ? -13.445 -4.474 9.052 1.00 97.94 193 GLU A C 1
ATOM 1563 O O . GLU A 1 193 ? -14.083 -3.881 8.176 1.00 97.94 193 GLU A O 1
ATOM 1568 N N . ASN A 1 194 ? -13.137 -3.900 10.217 1.00 97.75 194 ASN A N 1
ATOM 1569 C CA . ASN A 1 194 ? -13.461 -2.506 10.510 1.00 97.75 194 ASN A CA 1
ATOM 1570 C C . ASN A 1 194 ? -12.631 -1.557 9.643 1.00 97.75 194 ASN A C 1
ATOM 1572 O O . ASN A 1 194 ? -13.185 -0.621 9.065 1.00 97.75 194 ASN A O 1
ATOM 1576 N N . ALA A 1 195 ? -11.336 -1.833 9.470 1.00 98.19 195 ALA A N 1
ATOM 1577 C CA . ALA A 1 195 ? -10.479 -1.065 8.572 1.00 98.19 195 ALA A CA 1
ATOM 1578 C C . ALA A 1 195 ? -11.019 -1.063 7.128 1.00 98.19 195 ALA A C 1
ATOM 1580 O O . ALA A 1 195 ? -11.116 -0.006 6.502 1.00 98.19 195 ALA A O 1
ATOM 1581 N N . ALA A 1 196 ? -11.475 -2.216 6.623 1.00 98.31 196 ALA A N 1
ATOM 1582 C CA . ALA A 1 196 ? -12.128 -2.307 5.317 1.00 98.31 196 ALA A CA 1
ATOM 1583 C C . ALA A 1 196 ? -13.417 -1.463 5.245 1.00 98.31 196 ALA A C 1
ATOM 1585 O O . ALA A 1 196 ? -13.621 -0.722 4.282 1.00 98.31 196 ALA A O 1
ATOM 1586 N N . ARG A 1 197 ? -14.275 -1.496 6.277 1.00 97.94 197 ARG A N 1
ATOM 1587 C CA . ARG A 1 197 ? -15.481 -0.642 6.331 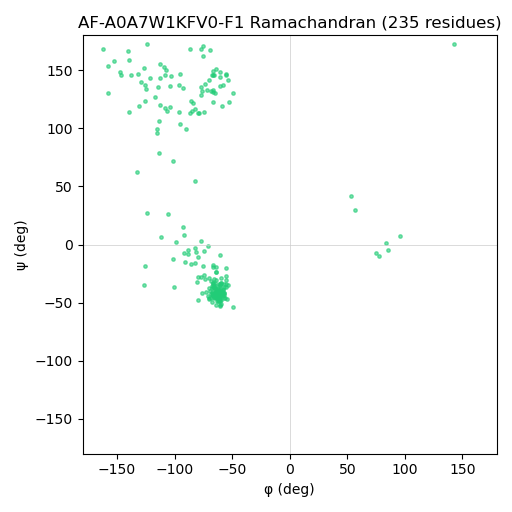1.00 97.94 197 ARG A CA 1
ATOM 1588 C C . ARG A 1 197 ? -15.140 0.851 6.303 1.00 97.94 197 ARG A C 1
ATOM 1590 O O . ARG A 1 197 ? -15.837 1.613 5.634 1.00 97.94 197 ARG A O 1
ATOM 1597 N N . ARG A 1 198 ? -14.071 1.274 6.979 1.00 98.12 198 ARG A N 1
ATOM 1598 C CA . ARG A 1 198 ? -13.602 2.671 6.976 1.00 98.12 198 ARG A CA 1
ATOM 1599 C C . ARG A 1 198 ? -13.108 3.113 5.602 1.00 98.12 198 ARG A C 1
ATOM 1601 O O . ARG A 1 198 ? -13.409 4.223 5.178 1.00 98.12 198 ARG A O 1
ATOM 1608 N N . ILE A 1 199 ? -12.445 2.234 4.850 1.00 98.38 199 ILE A N 1
ATOM 1609 C CA . ILE A 1 199 ? -12.082 2.519 3.451 1.00 98.38 199 ILE A CA 1
ATOM 1610 C C . ILE A 1 199 ? -13.342 2.732 2.596 1.00 98.38 199 ILE A C 1
ATOM 1612 O O . ILE A 1 199 ? -13.407 3.685 1.822 1.00 98.38 199 ILE A O 1
ATOM 1616 N N . VAL A 1 200 ? -14.394 1.935 2.801 1.00 97.94 200 VAL A N 1
ATOM 1617 C CA . VAL A 1 200 ? -15.686 2.134 2.115 1.00 97.94 200 VAL A CA 1
ATOM 1618 C C . VAL A 1 200 ? -16.349 3.471 2.502 1.00 97.94 200 VAL A C 1
ATOM 1620 O O . VAL A 1 200 ? -16.974 4.123 1.658 1.00 97.94 200 VAL A O 1
ATOM 1623 N N . GLN A 1 201 ? -16.220 3.917 3.758 1.00 97.50 201 GLN A N 1
ATOM 1624 C CA . GLN A 1 201 ? -16.662 5.258 4.176 1.00 97.50 201 GLN A CA 1
ATOM 1625 C C . GLN A 1 201 ? -15.913 6.350 3.400 1.00 97.50 201 GLN A C 1
ATOM 1627 O O . GLN A 1 2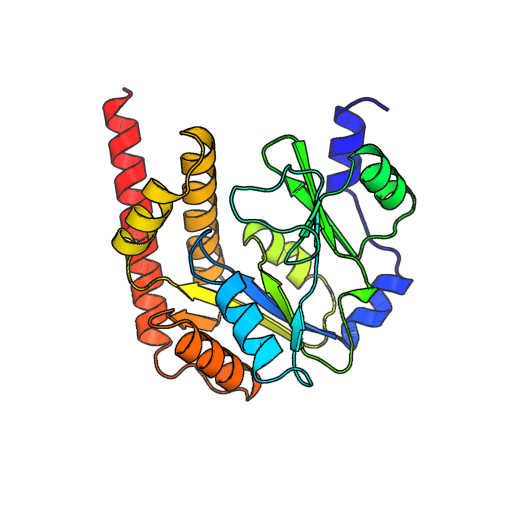01 ? -16.560 7.229 2.823 1.00 97.50 201 GLN A O 1
ATOM 1632 N N . VAL A 1 202 ? -14.585 6.234 3.300 1.00 97.75 202 VAL A N 1
ATOM 1633 C CA . VAL A 1 202 ? -13.737 7.147 2.521 1.00 97.75 202 VAL A CA 1
ATOM 1634 C C . VAL A 1 202 ? -14.152 7.173 1.050 1.00 97.75 202 VAL A C 1
ATOM 1636 O O . VAL A 1 202 ? -14.239 8.248 0.456 1.00 97.75 202 VAL A O 1
ATOM 1639 N N . ASP A 1 203 ? -14.495 6.031 0.457 1.00 96.56 203 ASP A N 1
ATOM 1640 C CA . ASP A 1 203 ? -14.996 5.952 -0.925 1.00 96.56 203 ASP A CA 1
ATOM 1641 C C . ASP A 1 203 ? -16.332 6.649 -1.144 1.00 96.56 203 ASP A C 1
ATOM 1643 O O . ASP A 1 203 ? -16.636 7.078 -2.255 1.00 96.56 203 ASP A O 1
ATOM 1647 N N . SER A 1 204 ? -17.098 6.804 -0.069 1.00 95.00 204 SER A N 1
ATOM 1648 C CA . SER A 1 204 ? -18.363 7.534 -0.044 1.00 95.00 204 SER A CA 1
ATOM 1649 C C . SER A 1 204 ? -18.161 9.003 0.361 1.00 95.00 204 SER A C 1
ATOM 1651 O O . SER A 1 204 ? -19.120 9.667 0.742 1.00 95.00 204 SER A O 1
ATOM 1653 N N . ASN A 1 205 ? -16.914 9.495 0.327 1.00 92.19 205 ASN A N 1
ATOM 1654 C CA . ASN A 1 205 ? -16.499 10.838 0.746 1.00 92.19 205 ASN A CA 1
ATOM 1655 C C . ASN A 1 205 ? -16.855 11.183 2.202 1.00 92.19 205 ASN A C 1
ATOM 1657 O O . ASN A 1 205 ? -17.043 12.347 2.543 1.00 92.19 205 ASN A O 1
ATOM 1661 N N . ARG A 1 206 ? -16.908 10.172 3.075 1.00 94.00 206 ARG A N 1
ATOM 1662 C CA . ARG A 1 206 ? -17.045 10.345 4.524 1.00 94.00 206 ARG A CA 1
ATOM 1663 C C . ARG A 1 206 ? -15.696 10.125 5.197 1.00 94.00 206 ARG A C 1
ATOM 1665 O O . ARG A 1 206 ? -14.917 9.282 4.756 1.00 94.00 206 ARG A O 1
ATOM 1672 N N . ARG A 1 207 ? -15.418 10.869 6.270 1.00 91.12 207 ARG A N 1
ATOM 1673 C CA . ARG A 1 207 ? -14.259 10.570 7.118 1.00 91.12 207 ARG A CA 1
ATOM 1674 C C . ARG A 1 207 ? -14.480 9.236 7.850 1.00 91.12 207 ARG A C 1
ATOM 1676 O O . ARG A 1 207 ? -15.630 8.931 8.178 1.00 91.12 207 ARG A O 1
ATOM 1683 N N . PRO A 1 208 ? -13.416 8.451 8.090 1.00 95.31 208 PRO A N 1
ATOM 1684 C CA . PRO A 1 208 ? -13.473 7.299 8.979 1.00 95.31 208 PRO A CA 1
ATOM 1685 C C . PRO A 1 208 ? -14.020 7.679 10.357 1.00 95.31 208 PRO A C 1
ATOM 1687 O O . PRO A 1 208 ? -13.671 8.732 10.891 1.00 95.31 208 PRO A O 1
ATOM 1690 N N . ASP A 1 209 ? -14.825 6.803 10.951 1.00 90.06 209 ASP A N 1
ATOM 1691 C CA . ASP A 1 209 ? -15.419 6.996 12.284 1.00 90.06 209 ASP A CA 1
ATOM 1692 C C . ASP A 1 209 ? -14.402 7.280 13.408 1.00 90.06 209 ASP A C 1
ATOM 1694 O O . ASP A 1 209 ? -14.725 7.973 14.369 1.00 90.06 209 ASP A O 1
ATOM 1698 N N . ASN A 1 210 ? -13.164 6.802 13.273 1.00 93.19 210 ASN A N 1
ATOM 1699 C CA . ASN A 1 210 ? -12.097 6.959 14.260 1.00 93.19 210 ASN A CA 1
ATOM 1700 C C . ASN A 1 210 ? -10.828 7.627 13.706 1.00 93.19 210 ASN A C 1
ATOM 1702 O O . ASN A 1 210 ? -9.734 7.396 14.222 1.00 93.19 210 ASN A O 1
ATOM 1706 N N . GLU A 1 211 ? -10.947 8.459 12.670 1.00 95.62 211 GLU A N 1
ATOM 1707 C CA . GLU A 1 211 ? -9.783 9.050 11.995 1.00 95.62 211 GLU A CA 1
ATOM 1708 C C . GLU A 1 211 ? -8.873 9.858 12.939 1.00 95.62 211 GLU A C 1
ATOM 1710 O O . GLU A 1 211 ? -7.649 9.788 12.830 1.00 95.62 211 GLU A O 1
ATOM 1715 N N . ILE A 1 212 ? -9.453 10.592 13.897 1.00 96.88 212 ILE A N 1
ATOM 1716 C CA . ILE A 1 212 ? -8.693 11.372 14.890 1.00 96.88 212 ILE A CA 1
ATOM 1717 C C . ILE A 1 212 ? -7.832 10.445 15.753 1.00 96.88 212 ILE A C 1
ATOM 1719 O O . ILE A 1 212 ? -6.632 10.682 15.892 1.00 96.88 212 ILE A O 1
ATOM 1723 N N . LEU A 1 213 ? -8.428 9.367 16.273 1.00 96.94 213 LEU A N 1
ATOM 1724 C CA . LEU A 1 213 ? -7.715 8.357 17.051 1.00 96.94 213 LEU A CA 1
ATOM 1725 C C . LEU A 1 213 ? -6.624 7.699 16.201 1.00 96.94 213 LEU A C 1
ATOM 1727 O O . LEU A 1 213 ? -5.483 7.620 16.634 1.00 96.94 213 LEU A O 1
ATOM 1731 N N . ALA A 1 214 ? -6.938 7.308 14.963 1.00 97.56 214 ALA A N 1
ATOM 1732 C CA . ALA A 1 214 ? -5.971 6.714 14.042 1.00 97.56 214 ALA A CA 1
ATOM 1733 C C . ALA A 1 214 ? -4.759 7.632 13.802 1.00 97.56 214 ALA A C 1
ATOM 1735 O O . ALA A 1 214 ? -3.616 7.172 13.791 1.00 97.56 214 ALA A O 1
ATOM 1736 N N . LYS A 1 215 ? -4.994 8.941 13.644 1.00 98.00 215 LYS A N 1
ATOM 1737 C CA . LYS A 1 215 ? -3.930 9.936 13.483 1.00 98.00 215 LYS A CA 1
ATOM 1738 C C . LYS A 1 215 ? -3.089 10.090 14.750 1.00 98.00 215 LYS A C 1
ATOM 1740 O O . LYS A 1 215 ? -1.867 10.132 14.649 1.00 98.00 215 LYS A O 1
ATOM 1745 N N . GLN A 1 216 ? -3.713 10.141 15.926 1.00 97.75 216 GLN A N 1
ATOM 1746 C CA . GLN A 1 216 ? -2.999 10.183 17.207 1.00 97.75 216 GLN A CA 1
ATOM 1747 C C . GLN A 1 216 ? -2.141 8.927 17.407 1.00 97.75 216 GLN A C 1
ATOM 1749 O O . GLN A 1 216 ? -0.955 9.039 17.699 1.00 97.75 216 GLN A O 1
ATOM 1754 N N . THR A 1 217 ? -2.691 7.741 17.140 1.00 97.56 217 THR A N 1
ATOM 1755 C CA . THR A 1 217 ? -1.948 6.476 17.192 1.00 97.56 217 THR A CA 1
ATOM 1756 C C . THR A 1 217 ? -0.764 6.474 16.224 1.00 97.56 217 THR A C 1
ATOM 1758 O O . THR A 1 217 ? 0.320 6.029 16.588 1.00 97.56 217 THR A O 1
ATOM 1761 N N . ALA A 1 218 ? -0.918 7.013 15.009 1.00 97.75 218 ALA A N 1
ATOM 1762 C CA . ALA A 1 218 ? 0.189 7.133 14.059 1.00 97.75 218 ALA A CA 1
ATOM 1763 C C . ALA A 1 218 ? 1.330 8.021 14.589 1.00 97.75 218 ALA A C 1
ATOM 1765 O O . ALA A 1 218 ? 2.498 7.683 14.399 1.00 97.75 218 ALA A O 1
ATOM 1766 N N . ILE A 1 219 ? 0.998 9.126 15.268 1.00 98.19 219 ILE A N 1
ATOM 1767 C CA . ILE A 1 219 ? 1.977 10.018 15.909 1.00 98.19 219 ILE A CA 1
ATOM 1768 C C . ILE A 1 219 ? 2.715 9.270 17.023 1.00 98.19 219 ILE A C 1
ATOM 1770 O O . ILE A 1 219 ? 3.941 9.187 16.980 1.00 98.19 219 ILE A O 1
ATOM 1774 N N . CYS A 1 220 ? 1.987 8.641 17.950 1.00 97.25 220 CYS A N 1
ATOM 1775 C CA . CYS A 1 220 ? 2.590 7.882 19.047 1.00 97.25 220 CYS A CA 1
ATOM 1776 C C . CYS A 1 220 ? 3.480 6.736 18.538 1.00 97.25 220 CYS A C 1
ATOM 1778 O O . CYS A 1 220 ? 4.591 6.543 19.030 1.00 97.25 220 CYS A O 1
ATOM 1780 N N . ASN A 1 221 ? 3.034 6.006 17.510 1.00 96.38 221 ASN A N 1
ATOM 1781 C CA . ASN A 1 221 ? 3.819 4.927 16.912 1.00 96.38 221 ASN A CA 1
ATOM 1782 C C . ASN A 1 221 ? 5.123 5.450 16.284 1.00 96.38 221 ASN A C 1
ATOM 1784 O O . ASN A 1 221 ? 6.168 4.811 16.411 1.00 96.38 221 ASN A O 1
ATOM 1788 N N . LEU A 1 222 ? 5.082 6.609 15.616 1.00 97.00 222 LEU A N 1
ATOM 1789 C CA . LEU A 1 222 ? 6.268 7.243 15.037 1.00 97.00 222 LEU A CA 1
ATOM 1790 C C . LEU A 1 222 ? 7.252 7.713 16.116 1.00 97.00 222 LEU A C 1
ATOM 1792 O O . LEU A 1 222 ? 8.458 7.506 15.974 1.00 97.00 222 LEU A O 1
ATOM 1796 N N . GLU A 1 223 ? 6.757 8.332 17.184 1.00 96.31 223 GLU A N 1
ATOM 1797 C CA . GLU A 1 223 ? 7.579 8.776 18.314 1.00 96.31 223 GLU A CA 1
ATOM 1798 C C . GLU A 1 223 ? 8.276 7.594 18.994 1.00 96.31 223 GLU A C 1
ATOM 1800 O O . GLU A 1 223 ? 9.490 7.632 19.196 1.00 96.31 223 GLU A O 1
ATOM 1805 N N . ALA A 1 224 ? 7.547 6.504 19.250 1.00 94.31 224 ALA A N 1
ATOM 1806 C CA . ALA A 1 224 ? 8.104 5.291 19.841 1.00 94.31 224 ALA A CA 1
ATOM 1807 C C . ALA A 1 224 ? 9.193 4.649 18.961 1.00 94.31 224 ALA A C 1
ATOM 1809 O O . ALA A 1 224 ? 10.222 4.199 19.470 1.00 94.31 224 ALA A O 1
ATOM 1810 N N . LEU A 1 225 ? 9.000 4.631 17.636 1.00 92.69 225 LEU A N 1
ATOM 1811 C CA . LEU A 1 225 ? 10.005 4.144 16.683 1.00 92.69 225 LEU A CA 1
ATOM 1812 C C . LEU A 1 225 ? 11.272 5.011 16.691 1.00 92.69 225 LEU A C 1
ATOM 1814 O O . LEU A 1 225 ? 12.382 4.480 16.739 1.00 92.69 225 LEU A O 1
ATOM 1818 N N . LYS A 1 226 ? 11.120 6.341 16.684 1.00 93.50 226 LYS A N 1
ATOM 1819 C CA . LYS A 1 226 ? 12.252 7.280 16.734 1.00 93.50 226 LYS A CA 1
ATOM 1820 C C . LYS A 1 226 ? 13.027 7.185 18.047 1.00 93.50 226 LYS A C 1
ATOM 1822 O O . LYS A 1 226 ? 14.255 7.186 18.023 1.00 93.50 226 LYS A O 1
ATOM 1827 N N . ALA A 1 227 ? 12.325 7.070 19.174 1.00 91.88 227 ALA A N 1
ATOM 1828 C CA . ALA A 1 227 ? 12.947 6.917 20.485 1.00 91.88 227 ALA A CA 1
ATOM 1829 C C . ALA A 1 227 ? 13.796 5.638 20.560 1.00 91.88 227 ALA A C 1
ATOM 1831 O O . ALA A 1 227 ? 14.930 5.681 21.032 1.00 91.88 227 ALA A O 1
ATOM 1832 N N . ARG A 1 228 ? 13.292 4.517 20.025 1.00 89.00 228 ARG A N 1
ATOM 1833 C CA . ARG A 1 228 ? 14.049 3.257 19.951 1.00 89.00 228 ARG A CA 1
ATOM 1834 C C . ARG A 1 228 ? 15.320 3.389 19.119 1.00 89.00 228 ARG A C 1
ATOM 1836 O O . ARG A 1 228 ? 16.385 3.011 19.595 1.00 89.00 228 ARG A O 1
ATOM 1843 N N . LEU A 1 229 ? 15.236 3.979 17.927 1.00 85.81 229 LEU A N 1
ATOM 1844 C CA . LEU A 1 229 ? 16.420 4.229 17.098 1.00 85.81 229 LEU A CA 1
ATOM 1845 C C . LEU A 1 229 ? 17.479 5.044 17.842 1.00 85.81 229 LEU A C 1
ATOM 1847 O O . LEU A 1 229 ? 18.642 4.652 17.848 1.00 85.81 229 LEU A O 1
ATOM 1851 N N . ALA A 1 230 ? 17.074 6.119 18.522 1.00 85.50 230 ALA A N 1
ATOM 1852 C CA . ALA A 1 230 ? 17.990 6.963 19.283 1.00 85.50 230 ALA A CA 1
ATOM 1853 C C . ALA A 1 230 ? 18.723 6.209 20.409 1.00 85.50 230 ALA A C 1
ATOM 1855 O O . ALA A 1 230 ? 19.886 6.504 20.664 1.00 85.50 230 ALA A O 1
ATOM 1856 N N . LEU A 1 231 ? 18.078 5.230 21.056 1.00 81.75 231 LEU A N 1
ATOM 1857 C CA . LEU A 1 231 ? 18.715 4.381 22.073 1.00 81.75 231 LEU A CA 1
ATOM 1858 C C . LEU A 1 231 ? 19.734 3.421 21.446 1.00 81.75 231 LEU A C 1
ATOM 1860 O O . LEU A 1 231 ? 20.879 3.380 21.876 1.00 81.75 231 LEU A O 1
ATOM 1864 N N . THR A 1 232 ? 19.362 2.738 20.359 1.00 74.81 232 THR A N 1
ATOM 1865 C CA . THR A 1 232 ? 20.273 1.816 19.649 1.00 74.81 232 THR A CA 1
ATOM 1866 C C . THR A 1 232 ? 21.537 2.494 19.113 1.00 74.81 232 THR A C 1
ATOM 1868 O O . THR A 1 232 ? 22.563 1.837 18.967 1.00 74.81 232 THR A O 1
ATOM 1871 N N . HIS A 1 233 ? 21.478 3.787 18.781 1.00 66.00 233 HIS A N 1
ATOM 1872 C CA . HIS A 1 233 ? 22.658 4.540 18.348 1.00 66.00 233 HIS A CA 1
ATOM 1873 C C . HIS A 1 233 ? 23.615 4.867 19.500 1.00 66.00 233 HIS A C 1
ATOM 1875 O O . HIS A 1 233 ? 24.812 4.913 19.262 1.00 66.00 233 HIS A O 1
ATOM 1881 N N . ARG A 1 234 ? 23.112 5.028 20.731 1.00 59.94 234 ARG A N 1
ATOM 1882 C CA . ARG A 1 234 ? 23.939 5.302 21.920 1.00 59.94 234 ARG A CA 1
ATOM 1883 C C . ARG A 1 234 ? 24.659 4.069 22.459 1.00 59.94 234 ARG A C 1
ATOM 1885 O O . ARG A 1 234 ? 25.715 4.216 23.047 1.00 59.94 234 ARG A O 1
ATOM 1892 N N . ASP A 1 235 ? 24.106 2.875 22.253 1.00 53.53 235 ASP A N 1
ATOM 1893 C CA . ASP A 1 235 ? 24.721 1.616 22.707 1.00 53.53 235 ASP A CA 1
ATOM 1894 C C . ASP A 1 235 ? 25.819 1.094 21.751 1.00 53.53 235 ASP A C 1
ATOM 1896 O O . ASP A 1 235 ? 26.464 0.089 22.040 1.00 53.53 235 ASP A O 1
ATOM 1900 N N . ASN A 1 236 ? 26.007 1.739 20.591 1.00 50.66 236 ASN A N 1
ATOM 1901 C CA . ASN A 1 236 ? 27.023 1.391 19.587 1.00 50.66 236 ASN A CA 1
ATOM 1902 C C . ASN A 1 236 ? 28.135 2.457 19.453 1.00 50.66 236 ASN A C 1
ATOM 1904 O O . ASN A 1 236 ? 28.957 2.346 18.540 1.00 50.66 236 ASN A O 1
ATOM 1908 N N . GLU A 1 237 ? 28.136 3.475 20.321 1.00 43.28 237 GLU A N 1
ATOM 1909 C CA . GLU A 1 237 ? 29.216 4.461 20.514 1.00 43.28 237 GLU A CA 1
ATOM 1910 C C . GLU A 1 237 ? 30.022 4.117 21.773 1.00 43.28 237 GLU A C 1
ATOM 1912 O O . GLU A 1 237 ? 31.265 4.254 21.719 1.00 43.28 237 GLU A O 1
#